Protein AF-A0A7S3L6F1-F1 (afdb_monomer)

Foldseek 3Di:
DDDDDDDDDDDDDDDDDDDDDDDDDDDDDDDDDDDDDDPPDDDDDDDDDDPPPPPPVPPPDPPPPPVPDPPPPPCPPPPPVVNVVVVVVVVVVPDPDDPPCVVVVVVVVVVVVVVVVVVVVVVVVVVVVVVVVVVVVVVVVVVVVVVVVVVVVVVVVVVVVVVVVVVVVVVVVVVVVVVVVVVVVVVVVVVVVVVVVVVVVVVVVVVVVVVVVVVVVVVVVVVVVVVVVVVVVVVVVVVVVVVVVVVCVVDDPQPPPLLSQLVLLVVVCVVVVNAFLVVSLVVQVPDDPVSSHHNVSSVVFCADPVSGGGDVVVSVCVNVVPDD

pLDDT: mean 78.44, std 18.38, range [40.59, 97.62]

Organism: NCBI:txid265554

Structure (mmCIF, N/CA/C/O backbone):
data_AF-A0A7S3L6F1-F1
#
_entry.id   AF-A0A7S3L6F1-F1
#
loop_
_atom_site.group_PDB
_atom_site.id
_atom_site.type_symbol
_atom_site.label_atom_id
_atom_site.label_alt_id
_atom_site.label_comp_id
_atom_site.label_asym_id
_atom_site.label_entity_id
_atom_site.label_seq_id
_atom_site.pdbx_PDB_ins_code
_atom_site.Cartn_x
_atom_site.Cartn_y
_atom_site.Cartn_z
_atom_site.occupancy
_atom_site.B_iso_or_equiv
_atom_site.auth_seq_id
_atom_site.auth_comp_id
_atom_site.auth_asym_id
_atom_site.auth_atom_id
_atom_site.pdbx_PDB_model_num
ATOM 1 N N . SER A 1 1 ? -37.314 -54.891 -8.969 1.00 49.03 1 SER A N 1
ATOM 2 C CA . SER A 1 1 ? -35.932 -54.374 -8.937 1.00 49.03 1 SER A CA 1
ATOM 3 C C . SER A 1 1 ? -35.888 -53.210 -7.956 1.00 49.03 1 SER A C 1
ATOM 5 O O . SER A 1 1 ? -36.548 -52.213 -8.211 1.00 49.03 1 SER A O 1
ATOM 7 N N . LYS A 1 2 ? -35.270 -53.378 -6.779 1.00 41.06 2 LYS A N 1
ATOM 8 C CA . LYS A 1 2 ? -35.206 -52.354 -5.714 1.00 41.06 2 LYS A CA 1
ATOM 9 C C . LYS A 1 2 ? -33.796 -51.743 -5.698 1.00 41.06 2 LYS A C 1
ATOM 11 O O . LYS A 1 2 ? -32.849 -52.531 -5.680 1.00 41.06 2 LYS A O 1
ATOM 16 N N . PRO A 1 3 ? -33.616 -50.411 -5.672 1.00 60.03 3 PRO A N 1
ATOM 17 C CA . PRO A 1 3 ? -32.286 -49.825 -5.559 1.00 60.03 3 PRO A CA 1
ATOM 18 C C . PRO A 1 3 ? -31.790 -49.856 -4.104 1.00 60.03 3 PRO A C 1
ATOM 20 O O . PRO A 1 3 ? -32.521 -49.529 -3.169 1.00 60.03 3 PRO A O 1
ATOM 23 N N . LYS A 1 4 ? -30.537 -50.289 -3.929 1.00 57.84 4 LYS A N 1
ATOM 24 C CA . LYS A 1 4 ? -29.800 -50.301 -2.658 1.00 57.84 4 LYS A CA 1
ATOM 25 C C . LYS A 1 4 ? -29.289 -48.890 -2.351 1.00 57.84 4 LYS A C 1
ATOM 27 O O . LYS A 1 4 ? -28.614 -48.290 -3.181 1.00 57.84 4 LYS A O 1
ATOM 32 N N . ALA A 1 5 ? -29.594 -48.392 -1.156 1.00 53.56 5 ALA A N 1
ATOM 33 C CA . ALA A 1 5 ? -29.026 -47.166 -0.609 1.00 53.56 5 ALA A CA 1
ATOM 34 C C . ALA A 1 5 ? -27.604 -47.436 -0.089 1.00 53.56 5 ALA A C 1
ATOM 36 O O . ALA A 1 5 ? -27.405 -48.334 0.729 1.00 53.56 5 ALA A O 1
ATOM 37 N N . TYR A 1 6 ? -26.626 -46.663 -0.559 1.00 62.19 6 TYR A N 1
ATOM 38 C CA . TYR A 1 6 ? -25.269 -46.652 -0.018 1.00 62.19 6 TYR A CA 1
ATOM 39 C C . TYR A 1 6 ? -25.175 -45.575 1.068 1.00 62.19 6 TYR A C 1
ATOM 41 O O . TYR A 1 6 ? -25.302 -44.385 0.791 1.00 62.19 6 TYR A O 1
ATOM 49 N N . LEU A 1 7 ? -24.970 -46.010 2.312 1.00 55.28 7 LEU A N 1
ATOM 50 C CA . LEU A 1 7 ? -24.583 -45.158 3.433 1.00 55.28 7 LEU A CA 1
ATOM 51 C C . LEU A 1 7 ? -23.080 -44.878 3.330 1.00 55.28 7 LEU A C 1
ATOM 53 O O . LEU A 1 7 ? -22.265 -45.784 3.497 1.00 55.28 7 LEU A O 1
ATOM 57 N N . LEU A 1 8 ? -22.719 -43.627 3.049 1.00 60.66 8 LEU A N 1
ATOM 58 C CA . LEU A 1 8 ? -21.345 -43.141 3.131 1.00 60.66 8 LEU A CA 1
ATOM 59 C C . LEU A 1 8 ? -21.020 -42.809 4.593 1.00 60.66 8 LEU A C 1
ATOM 61 O O . LEU A 1 8 ? -21.572 -41.877 5.174 1.00 60.66 8 LEU A O 1
ATOM 65 N N . PHE A 1 9 ? -20.128 -43.604 5.177 1.00 48.56 9 PHE A N 1
ATOM 66 C CA . PHE A 1 9 ? -19.497 -43.363 6.472 1.00 48.56 9 PHE A CA 1
ATOM 67 C C . PHE A 1 9 ? -18.336 -42.376 6.274 1.00 48.56 9 PHE A C 1
ATOM 69 O O . PHE A 1 9 ? -17.385 -42.677 5.555 1.00 48.56 9 PHE A O 1
ATOM 76 N N . ALA A 1 10 ? -18.405 -41.204 6.904 1.00 56.34 10 ALA A N 1
ATOM 77 C CA . ALA A 1 10 ? -17.293 -40.258 6.983 1.00 56.34 10 ALA A CA 1
ATOM 78 C C . ALA A 1 10 ? -16.514 -40.481 8.296 1.00 56.34 10 ALA A C 1
ATOM 80 O O . ALA A 1 10 ? -17.146 -40.550 9.354 1.00 56.34 10 ALA A O 1
ATOM 81 N N . PRO A 1 11 ? -15.172 -40.580 8.281 1.00 60.31 11 PRO A N 1
ATOM 82 C CA . PRO A 1 11 ? -14.391 -40.642 9.508 1.00 60.31 11 PRO A CA 1
ATOM 83 C C . PRO A 1 11 ? -14.167 -39.238 10.092 1.00 60.31 11 PRO A C 1
ATOM 85 O O . PRO A 1 11 ? -13.682 -38.324 9.425 1.00 60.31 11 PRO A O 1
ATOM 88 N N . LEU A 1 12 ? -14.513 -39.094 11.371 1.00 52.44 12 LEU A N 1
ATOM 89 C CA . LEU A 1 12 ? -14.192 -37.947 12.216 1.00 52.44 12 LEU A CA 1
ATOM 90 C C . LEU A 1 12 ? -12.690 -37.956 12.540 1.00 52.44 12 LEU A C 1
ATOM 92 O O . LEU A 1 12 ? -12.223 -38.810 13.292 1.00 52.44 12 LEU A O 1
ATOM 96 N N . PHE A 1 13 ? -11.939 -36.993 12.008 1.00 52.66 13 PHE A N 1
ATOM 97 C CA . PHE A 1 13 ? -10.587 -36.697 12.482 1.00 52.66 13 PHE A CA 1
ATOM 98 C C . PHE A 1 13 ? -10.665 -35.894 13.788 1.00 52.66 13 PHE A C 1
ATOM 100 O O . PHE A 1 13 ? -11.034 -34.720 13.800 1.00 52.66 13 PHE A O 1
ATOM 107 N N . PHE A 1 14 ? -10.310 -36.543 14.897 1.00 47.03 14 PHE A N 1
ATOM 108 C CA . PHE A 1 14 ? -10.015 -35.901 16.176 1.00 47.03 14 PHE A CA 1
ATOM 109 C C . PHE A 1 14 ? -8.621 -35.257 16.114 1.00 47.03 14 PHE A C 1
ATOM 111 O O . PHE A 1 14 ? -7.613 -35.955 16.189 1.00 47.03 14 PHE A O 1
ATOM 118 N N . ASN A 1 15 ? -8.556 -33.928 16.025 1.00 47.25 15 ASN A N 1
ATOM 119 C CA . ASN A 1 15 ? -7.334 -33.171 16.309 1.00 47.25 15 ASN A CA 1
ATOM 120 C C . ASN A 1 15 ? -7.259 -32.876 17.815 1.00 47.25 15 ASN A C 1
ATOM 122 O O . ASN A 1 15 ? -7.779 -31.869 18.289 1.00 47.25 15 ASN A O 1
ATOM 126 N N . ASN A 1 16 ? -6.598 -33.765 18.560 1.00 46.38 16 ASN A N 1
ATOM 127 C CA . ASN A 1 16 ? -6.123 -33.501 19.918 1.00 46.38 16 ASN A CA 1
ATOM 128 C C . ASN A 1 16 ? -4.691 -32.949 19.842 1.00 46.38 16 ASN A C 1
ATOM 130 O O . ASN A 1 16 ? -3.745 -33.710 19.654 1.00 46.38 16 ASN A O 1
ATOM 134 N N . HIS A 1 17 ? -4.524 -31.638 20.020 1.00 48.75 17 HIS A N 1
ATOM 135 C CA . HIS A 1 17 ? -3.223 -31.051 20.346 1.00 48.75 17 HIS A CA 1
ATOM 136 C C . HIS A 1 17 ? -3.019 -31.064 21.871 1.00 48.75 17 HIS A C 1
ATOM 138 O O . HIS A 1 17 ? -3.853 -30.504 22.587 1.00 48.75 17 HIS A O 1
ATOM 144 N N . PRO A 1 18 ? -1.928 -31.652 22.394 1.00 60.78 18 PRO A N 1
ATOM 145 C CA . PRO A 1 18 ? -1.583 -31.533 23.802 1.00 60.78 18 PRO A CA 1
ATOM 146 C C . PRO A 1 18 ? -0.938 -30.172 24.092 1.00 60.78 18 PRO A C 1
ATOM 148 O O . PRO A 1 18 ? 0.043 -29.762 23.472 1.00 60.78 18 PRO A O 1
ATOM 151 N N . VAL A 1 19 ? -1.519 -29.490 25.076 1.00 47.50 19 VAL A N 1
ATOM 152 C CA . VAL A 1 19 ? -0.997 -28.304 25.754 1.00 47.50 19 VAL A CA 1
ATOM 153 C C . VAL A 1 19 ? 0.256 -28.706 26.538 1.00 47.50 19 VAL A C 1
ATOM 155 O O . VAL A 1 19 ? 0.160 -29.411 27.539 1.00 47.50 19 VAL A O 1
ATOM 158 N N . MET A 1 20 ? 1.430 -28.256 26.097 1.00 51.69 20 MET A N 1
ATOM 159 C CA . MET A 1 20 ? 2.663 -28.319 26.888 1.00 51.69 20 MET A CA 1
ATOM 160 C C . MET A 1 20 ? 2.745 -27.070 27.769 1.00 51.69 20 MET A C 1
ATOM 162 O O . MET A 1 20 ? 3.093 -25.981 27.319 1.00 51.69 20 MET A O 1
ATOM 166 N N . LEU A 1 21 ? 2.380 -27.256 29.036 1.00 46.81 21 LEU A N 1
ATOM 167 C CA . LEU A 1 21 ? 2.722 -26.381 30.151 1.00 46.81 21 LEU A CA 1
ATOM 168 C C . LEU A 1 21 ? 4.207 -26.575 30.482 1.00 46.81 21 LEU A C 1
ATOM 170 O O . LEU A 1 21 ? 4.605 -27.667 30.877 1.00 46.81 21 LEU A O 1
ATOM 174 N N . ALA A 1 22 ? 5.007 -25.516 30.381 1.00 47.22 22 ALA A N 1
ATOM 175 C CA . ALA A 1 22 ? 6.316 -25.444 31.021 1.00 47.22 22 ALA A CA 1
ATOM 176 C C . ALA A 1 22 ? 6.319 -24.239 31.965 1.00 47.22 22 ALA A C 1
ATOM 178 O O . ALA A 1 22 ? 6.286 -23.085 31.539 1.00 47.22 22 ALA A O 1
ATOM 179 N N . ALA A 1 23 ? 6.287 -24.542 33.259 1.00 43.75 23 ALA A N 1
ATOM 180 C CA . ALA A 1 23 ? 6.433 -23.593 34.345 1.00 43.75 23 ALA A CA 1
ATOM 181 C C . ALA A 1 23 ? 7.905 -23.505 34.782 1.00 43.75 23 ALA A C 1
ATOM 183 O O . ALA A 1 23 ? 8.594 -24.517 34.842 1.00 43.75 23 ALA A O 1
ATOM 184 N N . SER A 1 24 ? 8.306 -22.278 35.134 1.00 43.09 24 SER A N 1
ATOM 185 C CA . SER A 1 24 ? 9.262 -21.888 36.187 1.00 43.09 24 SER A CA 1
A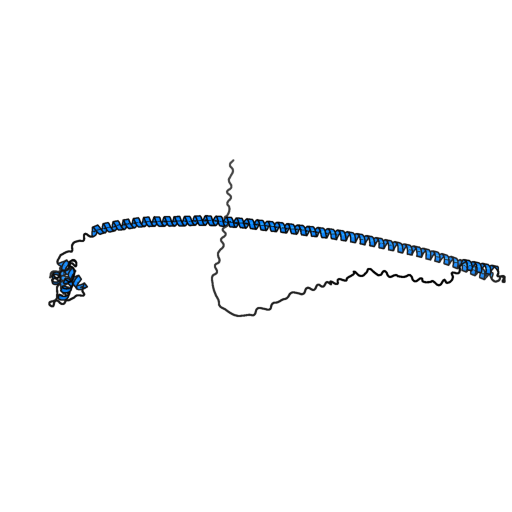TOM 186 C C . SER A 1 24 ? 10.663 -22.521 36.232 1.00 43.09 24 SER A C 1
ATOM 188 O O . SER A 1 24 ? 10.812 -23.682 36.594 1.00 43.09 24 SER A O 1
ATOM 190 N N . SER A 1 25 ? 11.703 -21.686 36.127 1.00 42.25 25 SER A N 1
ATOM 191 C CA . SER A 1 25 ? 12.365 -21.164 37.339 1.00 42.25 25 SER A CA 1
ATOM 192 C C . SER A 1 25 ? 13.367 -20.031 37.042 1.00 42.25 25 SER A C 1
ATOM 194 O O . SER A 1 25 ? 13.814 -19.908 35.902 1.00 42.25 25 SER A O 1
ATOM 196 N N . PRO A 1 26 ? 13.687 -19.182 38.042 1.00 64.12 26 PRO A N 1
ATOM 197 C CA . PRO A 1 26 ? 14.511 -17.986 37.900 1.00 64.12 26 PRO A CA 1
ATOM 198 C C . PRO A 1 26 ? 15.955 -18.227 38.361 1.00 64.12 26 PRO A C 1
ATOM 200 O O . PRO A 1 26 ? 16.166 -18.827 39.410 1.00 64.12 26 PRO A O 1
ATOM 203 N N . GLU A 1 27 ? 16.939 -17.662 37.659 1.00 48.44 27 GLU A N 1
ATOM 204 C CA . GLU A 1 27 ? 18.269 -17.442 38.231 1.00 48.44 27 GLU A CA 1
ATOM 205 C C . GLU A 1 27 ? 18.822 -16.056 37.885 1.00 48.44 27 GLU A C 1
ATOM 207 O O . GLU A 1 27 ? 18.664 -15.499 36.799 1.00 48.44 27 GLU A O 1
ATOM 212 N N . THR A 1 28 ? 19.426 -15.512 38.927 1.00 45.00 28 THR A N 1
ATOM 213 C CA . THR A 1 28 ? 20.135 -14.258 39.129 1.00 45.00 28 THR A CA 1
ATOM 214 C C . THR A 1 28 ? 21.338 -14.045 38.199 1.00 45.00 28 THR A C 1
ATOM 216 O O . THR A 1 28 ? 22.153 -14.945 38.061 1.00 45.00 28 THR A O 1
ATOM 219 N N . SER A 1 29 ? 21.434 -12.826 37.640 1.00 46.56 29 SER A N 1
ATOM 220 C CA . SER A 1 29 ? 22.567 -11.863 37.555 1.00 46.56 29 SER A CA 1
ATOM 221 C C . SER A 1 29 ? 24.046 -12.339 37.566 1.00 46.56 29 SER A C 1
ATOM 223 O O . SER A 1 29 ? 24.374 -13.390 38.091 1.00 46.56 29 SER A O 1
ATOM 225 N N . PRO A 1 30 ? 25.025 -11.440 37.327 1.00 65.56 30 PRO A N 1
ATOM 226 C CA . PRO A 1 30 ? 25.260 -10.531 36.199 1.00 65.56 30 PRO A CA 1
ATOM 227 C C . PRO A 1 30 ? 26.725 -10.665 35.700 1.00 65.56 30 PRO A C 1
ATOM 229 O O . PRO A 1 30 ? 27.631 -10.907 36.489 1.00 65.56 30 PRO A O 1
ATOM 232 N N . SER A 1 31 ? 27.033 -10.443 34.420 1.00 40.59 31 SER A N 1
ATOM 233 C CA . SER A 1 31 ? 28.439 -10.249 34.011 1.00 40.59 31 SER A CA 1
ATOM 234 C C . SER A 1 31 ? 28.537 -9.700 32.600 1.00 40.59 31 SER A C 1
ATOM 236 O O . SER A 1 31 ? 27.920 -10.213 31.668 1.00 40.59 31 SER A O 1
ATOM 238 N N . GLY A 1 32 ? 29.283 -8.611 32.459 1.00 44.88 32 GLY A N 1
ATOM 239 C CA . GLY A 1 32 ? 29.376 -7.855 31.228 1.00 44.88 32 GLY A CA 1
ATOM 240 C C . GLY A 1 32 ? 30.137 -8.566 30.117 1.00 44.88 32 GLY A C 1
ATOM 241 O O . GLY A 1 32 ? 30.955 -9.450 30.345 1.00 44.88 32 GLY A O 1
ATOM 242 N N . ARG A 1 33 ? 29.929 -8.070 28.899 1.00 44.22 33 ARG A N 1
ATOM 243 C CA . ARG A 1 33 ? 30.955 -7.990 27.856 1.00 44.22 33 ARG A CA 1
ATOM 244 C C . ARG A 1 33 ? 30.449 -7.103 26.723 1.00 44.22 33 ARG A C 1
ATOM 246 O O . ARG A 1 33 ? 29.462 -7.393 26.063 1.00 44.22 33 ARG A O 1
ATOM 253 N N . LYS A 1 34 ? 31.171 -5.995 26.565 1.00 55.00 34 LYS A N 1
ATOM 254 C CA . LYS A 1 34 ? 31.358 -5.150 25.381 1.00 55.00 34 LYS A CA 1
ATOM 255 C C . LYS A 1 34 ? 30.750 -5.730 24.087 1.00 55.00 34 LYS A C 1
ATOM 257 O O . LYS A 1 34 ? 31.327 -6.640 23.498 1.00 55.00 34 LYS A O 1
ATOM 262 N N . ALA A 1 35 ? 29.664 -5.126 23.605 1.00 46.81 35 ALA A N 1
ATOM 263 C CA . ALA A 1 35 ? 29.262 -5.183 22.200 1.00 46.81 35 ALA A CA 1
ATOM 264 C C . ALA A 1 35 ? 29.728 -3.864 21.554 1.00 46.81 35 ALA A C 1
ATOM 266 O O . ALA A 1 35 ? 29.340 -2.790 21.992 1.00 46.81 35 ALA A O 1
ATOM 267 N N . ARG A 1 36 ? 30.809 -3.868 20.772 1.00 47.62 36 ARG A N 1
ATOM 268 C CA . ARG A 1 36 ? 30.949 -4.362 19.390 1.00 47.62 36 ARG A CA 1
ATOM 269 C C . ARG A 1 36 ? 30.650 -3.220 18.416 1.00 47.62 36 ARG A C 1
ATOM 271 O O . ARG A 1 36 ? 29.509 -2.891 18.133 1.00 47.62 36 ARG A O 1
ATOM 278 N N . ARG A 1 37 ? 31.766 -2.627 17.977 1.00 45.78 37 ARG A N 1
ATOM 279 C CA . ARG A 1 37 ? 31.966 -1.743 16.825 1.00 45.78 37 ARG A CA 1
ATOM 280 C C . ARG A 1 37 ? 30.892 -1.913 15.749 1.00 45.78 37 ARG A C 1
ATOM 282 O O . ARG A 1 37 ? 30.707 -3.016 15.237 1.00 45.78 37 ARG A O 1
ATOM 289 N N . ASN A 1 38 ? 30.299 -0.791 15.352 1.00 44.47 38 ASN A N 1
ATOM 290 C CA . ASN A 1 38 ? 29.592 -0.657 14.087 1.00 44.47 38 ASN A CA 1
ATOM 291 C C . ASN A 1 38 ? 30.579 -0.930 12.946 1.00 44.47 38 ASN A C 1
ATOM 293 O O . ASN A 1 38 ? 31.471 -0.131 12.667 1.00 44.47 38 ASN A O 1
ATOM 297 N N . ASN A 1 39 ? 30.431 -2.102 12.333 1.00 44.00 39 ASN A N 1
ATOM 298 C CA . ASN A 1 39 ? 31.121 -2.504 11.120 1.00 44.00 39 ASN A CA 1
ATOM 299 C C . ASN A 1 39 ? 30.365 -1.890 9.934 1.00 44.00 39 ASN A C 1
ATOM 301 O O . ASN A 1 39 ? 29.459 -2.510 9.384 1.00 44.00 39 ASN A O 1
ATOM 305 N N . SER A 1 40 ? 30.699 -0.646 9.587 1.00 45.84 40 SER A N 1
ATOM 306 C CA . SER A 1 40 ? 30.302 -0.046 8.313 1.00 45.84 40 SER A CA 1
ATOM 307 C C . SER A 1 40 ? 31.281 -0.529 7.246 1.00 45.84 40 SER A C 1
ATOM 309 O O . SER A 1 40 ? 32.251 0.143 6.914 1.00 45.84 40 SER A O 1
ATOM 311 N N . GLN A 1 41 ? 31.061 -1.750 6.766 1.00 46.00 41 GLN A N 1
ATOM 312 C CA . GLN A 1 41 ? 31.569 -2.181 5.473 1.00 46.00 41 GLN A CA 1
ATOM 313 C C . GLN A 1 41 ? 30.414 -2.052 4.488 1.00 46.00 41 GLN A C 1
ATOM 315 O O . GLN A 1 41 ? 29.554 -2.926 4.401 1.00 46.00 41 GLN A O 1
ATOM 320 N N . ARG A 1 42 ? 30.394 -0.942 3.751 1.00 44.97 42 ARG A N 1
ATOM 321 C CA . ARG A 1 42 ? 29.861 -0.961 2.396 1.00 44.97 42 ARG A CA 1
ATOM 322 C C . ARG A 1 42 ? 31.032 -0.792 1.449 1.00 44.97 42 ARG A C 1
ATOM 324 O O . ARG A 1 42 ? 31.756 0.195 1.471 1.00 44.97 42 ARG A O 1
ATOM 331 N N . THR A 1 43 ? 31.221 -1.884 0.736 1.00 49.75 43 THR A N 1
ATOM 332 C CA . THR A 1 43 ? 32.095 -2.128 -0.390 1.00 49.75 43 THR A CA 1
ATOM 333 C C . THR A 1 43 ? 32.056 -0.991 -1.395 1.00 49.75 43 THR A C 1
ATOM 335 O O . THR A 1 43 ? 30.986 -0.515 -1.770 1.00 49.75 43 THR A O 1
ATOM 338 N N . ALA A 1 44 ? 33.253 -0.622 -1.833 1.00 47.19 44 ALA A N 1
ATOM 339 C CA . ALA A 1 44 ? 33.498 0.062 -3.081 1.00 47.19 44 ALA A CA 1
ATOM 340 C C . ALA A 1 44 ? 32.773 -0.651 -4.232 1.00 47.19 44 ALA A C 1
ATOM 342 O O . ALA A 1 44 ? 32.914 -1.862 -4.404 1.00 47.19 44 ALA A O 1
ATOM 343 N N . THR A 1 45 ? 32.032 0.119 -5.017 1.00 44.94 45 THR A N 1
ATOM 344 C CA . THR A 1 45 ? 31.776 -0.174 -6.424 1.00 44.94 45 THR A CA 1
ATOM 345 C C . THR A 1 45 ? 32.446 0.934 -7.214 1.00 44.94 45 THR A C 1
ATOM 347 O O . THR A 1 45 ? 31.989 2.074 -7.240 1.00 44.94 45 THR A O 1
ATOM 350 N N . THR A 1 46 ? 33.603 0.577 -7.751 1.00 50.75 46 THR A N 1
ATOM 351 C CA . THR A 1 46 ? 34.240 1.165 -8.922 1.00 50.75 46 THR A CA 1
ATOM 352 C C . THR A 1 46 ? 33.363 0.916 -10.145 1.00 50.75 46 THR A C 1
ATOM 354 O O . THR A 1 46 ? 33.210 -0.233 -10.541 1.00 50.75 46 THR A O 1
ATOM 357 N N . GLU A 1 47 ? 32.809 1.991 -10.686 1.00 44.84 47 GLU A N 1
ATOM 358 C CA . GLU A 1 47 ? 32.443 2.243 -12.089 1.00 44.84 47 GLU A CA 1
ATOM 359 C C . GLU A 1 47 ? 32.416 3.783 -12.122 1.00 44.84 47 GLU A C 1
ATOM 361 O O . GLU A 1 47 ? 31.549 4.410 -11.522 1.00 44.84 47 GLU A O 1
ATOM 366 N N . GLU A 1 48 ? 33.495 4.481 -12.483 1.00 49.94 48 GLU A N 1
ATOM 367 C CA . GLU A 1 48 ? 33.993 4.592 -13.858 1.00 49.94 48 GLU A CA 1
ATOM 368 C C . GLU A 1 48 ? 32.852 4.487 -14.866 1.00 49.94 48 GLU A C 1
ATOM 370 O O . GLU A 1 48 ? 32.462 3.399 -15.265 1.00 49.94 48 GLU A O 1
ATOM 375 N N . MET A 1 49 ? 32.316 5.637 -15.262 1.00 45.12 49 MET A N 1
ATOM 376 C CA . MET A 1 49 ? 32.341 6.023 -16.668 1.00 45.12 49 MET A CA 1
ATOM 377 C C . MET A 1 49 ? 32.106 7.533 -16.775 1.00 45.12 49 MET A C 1
ATOM 379 O O . MET A 1 49 ? 31.045 8.055 -16.445 1.00 45.12 49 MET A O 1
ATOM 383 N N . PHE A 1 50 ? 33.196 8.204 -17.148 1.00 45.41 50 PHE A N 1
ATOM 384 C CA . PHE A 1 50 ? 33.292 9.464 -17.875 1.00 45.41 50 PHE A CA 1
ATOM 385 C C . PHE A 1 50 ? 31.955 10.104 -18.273 1.00 45.41 50 PHE A C 1
ATOM 387 O O . PHE A 1 50 ? 31.224 9.595 -19.118 1.00 45.41 50 PHE A O 1
ATOM 394 N N . SER A 1 51 ? 31.689 11.281 -17.716 1.00 46.44 51 SER A N 1
ATOM 395 C CA . SER A 1 51 ? 30.827 12.285 -18.338 1.00 46.44 51 SER A CA 1
ATOM 396 C C . SER A 1 51 ? 31.712 13.476 -18.690 1.00 46.44 51 SER A C 1
ATOM 398 O O . SER A 1 51 ? 31.658 14.521 -18.050 1.00 46.44 51 SER A O 1
ATOM 400 N N . GLU A 1 52 ? 32.604 13.269 -19.659 1.00 48.19 52 GLU A N 1
ATOM 401 C CA . GLU A 1 52 ? 33.095 14.370 -20.482 1.00 48.19 52 GLU A CA 1
ATOM 402 C C . GLU A 1 52 ? 31.984 14.660 -21.490 1.00 48.19 52 GLU A C 1
ATOM 404 O O . GLU A 1 52 ? 31.847 14.000 -22.518 1.00 48.19 52 GLU A O 1
ATOM 409 N N . GLU A 1 53 ? 31.121 15.610 -21.137 1.00 50.62 53 GLU A N 1
ATOM 410 C CA . GLU A 1 53 ? 30.361 16.357 -22.130 1.00 50.62 53 GLU A CA 1
ATOM 411 C C . GLU A 1 53 ? 31.376 17.207 -22.905 1.00 50.62 53 GLU A C 1
ATOM 413 O O . GLU A 1 53 ? 31.651 18.356 -22.566 1.00 50.62 53 GLU A O 1
ATOM 418 N N . GLU A 1 54 ? 32.007 16.602 -23.913 1.00 48.78 54 GLU A N 1
ATOM 419 C CA . GLU A 1 54 ? 32.660 17.365 -24.967 1.00 48.78 54 GLU A CA 1
ATOM 420 C C . GLU A 1 54 ? 31.565 18.065 -25.776 1.00 48.78 54 GLU A C 1
ATOM 422 O O . GLU A 1 54 ? 30.843 17.463 -26.575 1.00 48.78 54 GLU A O 1
ATOM 427 N N . ASP A 1 55 ? 31.440 19.365 -25.525 1.00 48.41 55 ASP A N 1
ATOM 428 C CA . ASP A 1 55 ? 30.762 20.344 -26.365 1.00 48.41 55 ASP A CA 1
ATOM 429 C C . ASP A 1 55 ? 31.347 20.301 -27.794 1.00 48.41 55 ASP A C 1
ATOM 431 O O . ASP A 1 55 ? 32.216 21.082 -28.178 1.00 48.41 55 ASP A O 1
ATOM 435 N N . LEU A 1 56 ? 30.846 19.391 -28.631 1.00 49.41 56 LEU A N 1
ATOM 436 C CA . LEU A 1 56 ? 31.130 19.350 -30.072 1.00 49.41 56 LEU A CA 1
ATOM 437 C C . LEU A 1 56 ? 30.235 20.319 -30.871 1.00 49.41 56 LEU A C 1
ATOM 439 O O . LEU A 1 56 ? 29.959 20.097 -32.049 1.00 49.41 56 LEU A O 1
ATOM 443 N N . SER A 1 57 ? 29.790 21.425 -30.264 1.00 47.53 57 SER A N 1
ATOM 444 C CA . SER A 1 57 ? 29.009 22.467 -30.954 1.00 47.53 57 SER A CA 1
ATOM 445 C C . SER A 1 57 ? 29.862 23.468 -31.750 1.00 47.53 57 SER A C 1
ATOM 447 O O . SER A 1 57 ? 29.339 24.454 -32.256 1.00 47.53 57 SER A O 1
ATOM 449 N N . SER A 1 58 ? 31.168 23.223 -31.906 1.00 49.84 58 SER A N 1
ATOM 450 C CA . SER A 1 58 ? 32.106 24.185 -32.512 1.00 49.84 58 SER A CA 1
ATOM 451 C C . SER A 1 58 ? 32.930 23.606 -33.671 1.00 49.84 58 SER A C 1
ATOM 453 O O . SER A 1 58 ? 34.120 23.877 -33.784 1.00 49.84 58 SER A O 1
ATOM 455 N N . VAL A 1 59 ? 32.318 22.810 -34.555 1.00 47.84 59 VAL A N 1
ATOM 456 C CA . VAL A 1 59 ? 32.922 22.413 -35.849 1.00 47.84 59 VAL A CA 1
ATOM 457 C C . VAL A 1 59 ? 31.999 22.831 -36.995 1.00 47.84 59 VAL A C 1
ATOM 459 O O . VAL A 1 59 ? 31.564 22.040 -37.824 1.00 47.84 59 VAL A O 1
ATOM 462 N N . SER A 1 60 ? 31.657 24.114 -37.023 1.00 50.34 60 SER A N 1
ATOM 463 C CA . SER A 1 60 ? 30.951 24.743 -38.138 1.00 50.34 60 SER A CA 1
ATOM 464 C C . SER A 1 60 ? 31.560 26.111 -38.416 1.00 50.34 60 SER A C 1
ATOM 466 O O . SER A 1 60 ? 30.908 27.119 -38.186 1.00 50.34 60 SER A O 1
ATOM 468 N N . GLN A 1 61 ? 32.835 26.139 -38.816 1.00 51.34 61 GLN A N 1
ATOM 469 C CA . GLN A 1 61 ? 33.471 27.240 -39.560 1.00 51.34 61 GLN A CA 1
ATOM 470 C C . GLN A 1 61 ? 34.963 26.940 -39.752 1.00 51.34 61 GLN A C 1
ATOM 472 O O . GLN A 1 61 ? 35.840 27.535 -39.138 1.00 51.34 61 GLN A O 1
ATOM 477 N N . ILE A 1 62 ? 35.258 25.983 -40.627 1.00 48.25 62 ILE A N 1
ATOM 478 C CA . ILE A 1 62 ? 36.491 26.034 -41.418 1.00 48.25 62 ILE A CA 1
ATOM 479 C C . ILE A 1 62 ? 36.025 26.071 -42.874 1.00 48.25 62 ILE A C 1
ATOM 481 O O . ILE A 1 62 ? 36.285 25.183 -43.675 1.00 48.25 62 ILE A O 1
ATOM 485 N N . GLU A 1 63 ? 35.266 27.118 -43.203 1.00 49.91 63 GLU A N 1
ATOM 486 C CA . GLU A 1 63 ? 35.356 27.730 -44.526 1.00 49.91 63 GLU A CA 1
ATOM 487 C C . GLU A 1 63 ? 36.700 28.459 -44.525 1.00 49.91 63 GLU A C 1
ATOM 489 O O . GLU A 1 63 ? 36.807 29.652 -44.263 1.00 49.91 63 GLU A O 1
ATOM 494 N N . GLY A 1 64 ? 37.770 27.676 -44.664 1.00 45.03 64 GLY A N 1
ATOM 495 C CA . GLY A 1 64 ? 39.047 28.222 -45.058 1.00 45.03 64 GLY A CA 1
ATOM 496 C C . GLY A 1 64 ? 38.860 28.688 -46.486 1.00 45.03 64 GLY A C 1
ATOM 497 O O . GLY A 1 64 ? 38.805 27.858 -47.392 1.00 45.03 64 GLY A O 1
ATOM 498 N N . ASP A 1 65 ? 38.734 30.001 -46.652 1.00 48.69 65 ASP A N 1
ATOM 499 C CA . ASP A 1 65 ? 39.047 30.712 -47.881 1.00 48.69 65 ASP A CA 1
ATOM 500 C C . ASP A 1 65 ? 40.456 30.289 -48.318 1.00 48.69 65 ASP A C 1
ATOM 502 O O . ASP A 1 65 ? 41.460 30.944 -48.031 1.00 48.69 65 ASP A O 1
ATOM 506 N N . PHE A 1 66 ? 40.554 29.150 -49.002 1.00 45.69 66 PHE A N 1
ATOM 507 C CA . PHE A 1 66 ? 41.700 28.818 -49.825 1.00 45.69 66 PHE A CA 1
ATOM 508 C C . PHE A 1 66 ? 41.562 29.704 -51.056 1.00 45.69 66 PHE A C 1
ATOM 510 O O . PHE A 1 66 ? 41.114 29.280 -52.121 1.00 45.69 66 PHE A O 1
ATOM 517 N N . ALA A 1 67 ? 41.856 30.990 -50.851 1.00 49.88 67 ALA A N 1
ATOM 518 C CA . ALA A 1 67 ? 42.152 31.918 -51.912 1.00 49.88 67 ALA A CA 1
ATOM 519 C C . ALA A 1 67 ? 43.215 31.230 -52.761 1.00 49.88 67 ALA A C 1
ATOM 521 O O . ALA A 1 67 ? 44.353 31.053 -52.321 1.00 49.88 67 ALA A O 1
ATOM 522 N N . GLY A 1 68 ? 42.792 30.750 -53.931 1.00 49.00 68 GLY A N 1
ATOM 523 C CA . GLY A 1 68 ? 43.684 30.256 -54.955 1.00 49.00 68 GLY A CA 1
ATOM 524 C C . GLY A 1 68 ? 44.688 31.358 -55.223 1.00 49.00 68 GLY A C 1
ATOM 525 O O . GLY A 1 68 ? 44.364 32.351 -55.870 1.00 49.00 68 GLY A O 1
ATOM 526 N N . GLY A 1 69 ? 45.887 31.204 -54.665 1.00 45.28 69 GLY A N 1
ATOM 527 C CA . GLY A 1 69 ? 47.041 31.912 -55.170 1.00 45.28 69 GLY A CA 1
ATOM 528 C C . GLY A 1 69 ? 47.134 31.518 -56.630 1.00 45.28 69 GLY A C 1
ATOM 529 O O . GLY A 1 69 ? 47.286 30.332 -56.928 1.00 45.28 69 GLY A O 1
ATOM 530 N N . SER A 1 70 ? 46.947 32.493 -57.519 1.00 51.06 70 SER A N 1
ATOM 531 C CA . SER A 1 70 ? 47.384 32.376 -58.897 1.00 51.06 70 SER A CA 1
ATOM 532 C C . SER A 1 70 ? 48.862 32.034 -58.815 1.00 51.06 70 SER A C 1
ATOM 534 O O . SER A 1 70 ? 49.699 32.858 -58.453 1.00 51.06 70 SER A O 1
ATOM 536 N N . PHE A 1 71 ? 49.166 30.758 -59.015 1.00 49.94 71 PHE A N 1
ATOM 537 C CA . PHE A 1 71 ? 50.494 30.356 -59.407 1.00 49.94 71 PHE A CA 1
ATOM 538 C C . PHE A 1 71 ? 50.618 30.931 -60.812 1.00 49.94 71 PHE A C 1
ATOM 540 O O . PHE A 1 71 ? 50.103 30.361 -61.771 1.00 49.94 71 PHE A O 1
ATOM 547 N N . ASP A 1 72 ? 51.107 32.169 -60.879 1.00 50.97 72 ASP A N 1
ATOM 548 C CA . ASP A 1 72 ? 51.579 32.785 -62.104 1.00 50.97 72 ASP A CA 1
ATOM 549 C C . ASP A 1 72 ? 52.757 31.913 -62.547 1.00 50.97 72 ASP A C 1
ATOM 551 O O . ASP A 1 72 ? 53.901 32.132 -62.152 1.00 50.97 72 ASP A O 1
ATOM 555 N N . ASP A 1 73 ? 52.428 30.828 -63.254 1.00 56.62 73 ASP A N 1
ATOM 556 C CA . ASP A 1 73 ? 53.358 30.086 -64.085 1.00 56.62 73 ASP A CA 1
ATOM 557 C C . ASP A 1 73 ? 53.941 31.123 -65.039 1.00 56.62 73 ASP A C 1
ATOM 559 O O . ASP A 1 73 ? 53.280 31.571 -65.980 1.00 56.62 73 ASP A O 1
ATOM 563 N N . ASP A 1 74 ? 55.154 31.571 -64.719 1.00 54.34 74 ASP A N 1
ATOM 564 C CA . ASP A 1 74 ? 55.999 32.304 -65.638 1.00 54.34 74 ASP A CA 1
ATOM 565 C C . ASP A 1 74 ? 56.017 31.500 -66.940 1.00 54.34 74 ASP A C 1
ATOM 567 O O . ASP A 1 74 ? 56.545 30.390 -67.002 1.00 54.34 74 ASP A O 1
ATOM 571 N N . ASP A 1 75 ? 55.339 32.059 -67.941 1.00 52.84 75 ASP A N 1
ATOM 572 C CA . ASP A 1 75 ? 55.175 31.552 -69.294 1.00 52.84 75 ASP A CA 1
ATOM 573 C C . ASP A 1 75 ? 56.573 31.381 -69.906 1.00 52.84 75 ASP A C 1
ATOM 575 O O . ASP A 1 75 ? 57.127 32.285 -70.541 1.00 52.84 75 ASP A O 1
ATOM 579 N N . GLU A 1 76 ? 57.200 30.230 -69.638 1.00 58.22 76 GLU A N 1
ATOM 580 C CA . GLU A 1 76 ? 58.348 29.742 -70.387 1.00 58.22 76 GLU A CA 1
ATOM 581 C C . GLU A 1 76 ? 57.845 29.511 -71.807 1.00 58.22 76 GLU A C 1
ATOM 583 O O . GLU A 1 76 ? 57.348 28.435 -72.138 1.00 58.22 76 GLU A O 1
ATOM 588 N N . GLY A 1 77 ? 57.901 30.594 -72.592 1.00 60.50 77 GLY A N 1
ATOM 589 C CA . GLY A 1 77 ? 57.195 30.764 -73.851 1.00 60.50 77 GLY A CA 1
ATOM 590 C C . GLY A 1 77 ? 57.139 29.472 -74.638 1.00 60.50 77 GLY A C 1
ATOM 591 O O . GLY A 1 77 ? 58.167 29.001 -75.133 1.00 60.50 77 GLY A O 1
ATOM 592 N N . SER A 1 78 ? 55.933 28.905 -74.718 1.00 64.69 78 SER A N 1
ATOM 593 C CA . SER A 1 78 ? 55.678 27.659 -75.421 1.00 64.69 78 SER A CA 1
ATOM 594 C C . SER A 1 78 ? 56.167 27.816 -76.858 1.00 64.69 78 SER A C 1
ATOM 596 O O . SER A 1 78 ? 55.529 28.476 -77.683 1.00 64.69 78 SER A O 1
ATOM 598 N N . VAL A 1 79 ? 57.345 27.275 -77.155 1.00 71.38 79 VAL A N 1
ATOM 599 C CA . VAL A 1 79 ? 57.854 27.260 -78.519 1.00 71.38 79 VAL A CA 1
ATOM 600 C C . VAL A 1 79 ? 56.996 26.251 -79.255 1.00 71.38 79 VAL A C 1
ATOM 602 O O . VAL A 1 79 ? 57.062 25.057 -78.966 1.00 71.38 79 VAL A O 1
ATOM 605 N N . ASP A 1 80 ? 56.160 26.750 -80.161 1.00 75.44 80 ASP A N 1
ATOM 606 C CA . ASP A 1 80 ? 55.280 25.916 -80.962 1.00 75.44 80 ASP A CA 1
ATOM 607 C C . ASP A 1 80 ? 56.143 24.883 -81.719 1.00 75.44 80 ASP A C 1
ATOM 609 O O . ASP A 1 80 ? 57.049 25.275 -82.472 1.00 75.44 80 ASP A O 1
ATOM 613 N N . PRO A 1 81 ? 55.951 23.572 -81.479 1.00 73.00 81 PRO A N 1
ATOM 614 C CA . PRO A 1 81 ? 56.753 22.532 -82.115 1.00 73.00 81 PRO A CA 1
ATOM 615 C C . PRO A 1 81 ? 56.697 22.603 -83.648 1.00 73.00 81 PRO A C 1
ATOM 617 O O . PRO A 1 81 ? 57.690 22.265 -84.303 1.00 73.00 81 PRO A O 1
ATOM 620 N N . ASP A 1 82 ? 55.606 23.121 -84.219 1.00 75.06 82 ASP A N 1
ATOM 621 C CA . ASP A 1 82 ? 55.479 23.330 -85.663 1.00 75.06 82 ASP A CA 1
ATOM 622 C C . ASP A 1 82 ? 56.427 24.435 -86.167 1.00 75.06 82 ASP A C 1
ATOM 624 O O . ASP A 1 82 ? 56.997 24.333 -87.257 1.00 75.06 82 ASP A O 1
ATOM 628 N N . ASP A 1 83 ? 56.692 25.457 -85.351 1.00 78.50 83 ASP A N 1
ATOM 629 C CA . ASP A 1 83 ? 57.582 26.575 -85.687 1.00 78.50 83 ASP A CA 1
ATOM 630 C C . ASP A 1 83 ? 59.066 26.152 -85.662 1.00 78.50 83 ASP A C 1
ATOM 632 O O . ASP A 1 83 ? 59.887 26.614 -86.467 1.00 78.50 83 ASP A O 1
ATOM 636 N N . VAL A 1 84 ? 59.416 25.200 -84.787 1.00 77.44 84 VAL A N 1
ATOM 637 C CA . VAL A 1 84 ? 60.736 24.545 -84.776 1.00 77.44 84 VAL A CA 1
ATOM 638 C C . VAL A 1 84 ? 60.910 23.668 -86.013 1.00 77.44 84 VAL A C 1
ATOM 640 O O . VAL A 1 84 ? 61.942 23.768 -86.682 1.00 77.44 84 VAL A O 1
ATOM 643 N N . LEU A 1 85 ? 59.902 22.858 -86.358 1.00 73.94 85 LEU A N 1
ATOM 644 C CA . LEU A 1 85 ? 59.915 22.019 -87.560 1.00 73.94 85 LEU A CA 1
ATOM 645 C C . LEU A 1 85 ? 60.088 22.864 -88.826 1.00 73.94 85 LEU A C 1
ATOM 647 O O . LEU A 1 85 ? 60.934 22.545 -89.661 1.00 73.94 85 LEU A O 1
ATOM 651 N N . MET A 1 86 ? 59.378 23.991 -88.933 1.00 80.19 86 MET A N 1
ATOM 652 C CA . MET A 1 86 ? 59.528 24.908 -90.066 1.00 80.19 86 MET A CA 1
ATOM 653 C C . MET A 1 86 ? 60.919 25.553 -90.147 1.00 80.19 86 MET A C 1
ATOM 655 O O . MET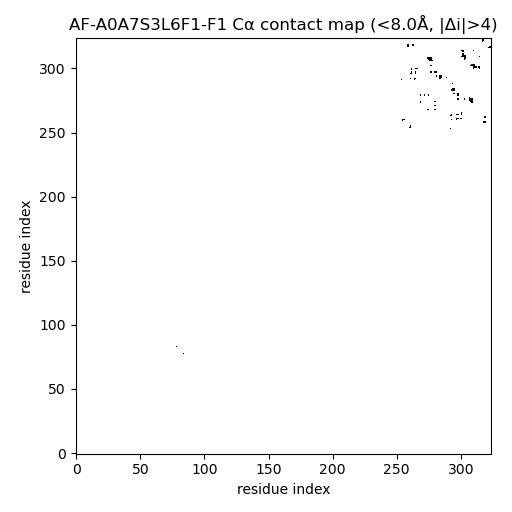 A 1 86 ? 61.451 25.719 -91.248 1.00 80.19 86 MET A O 1
ATOM 659 N N . ARG A 1 87 ? 61.552 25.903 -89.015 1.00 78.88 87 ARG A N 1
ATOM 660 C CA . ARG A 1 87 ? 62.936 26.422 -89.025 1.00 78.88 87 ARG A CA 1
ATOM 661 C C . ARG A 1 87 ? 63.949 25.372 -89.447 1.00 78.88 87 ARG A C 1
ATOM 663 O O . ARG A 1 87 ? 64.869 25.714 -90.187 1.00 78.88 87 ARG A O 1
ATOM 670 N N . VAL A 1 88 ? 63.789 24.130 -88.998 1.00 74.81 88 VAL A N 1
ATOM 671 C CA . VAL A 1 88 ? 64.656 23.016 -89.403 1.00 74.81 88 VAL A CA 1
ATOM 672 C C . VAL A 1 88 ? 64.502 22.746 -90.900 1.00 74.81 88 VAL A C 1
ATOM 674 O O . VAL A 1 88 ? 65.504 22.657 -91.602 1.00 74.81 88 VAL A O 1
ATOM 677 N N . ASP A 1 89 ? 63.270 22.723 -91.412 1.00 75.56 89 ASP A N 1
ATOM 678 C CA . AS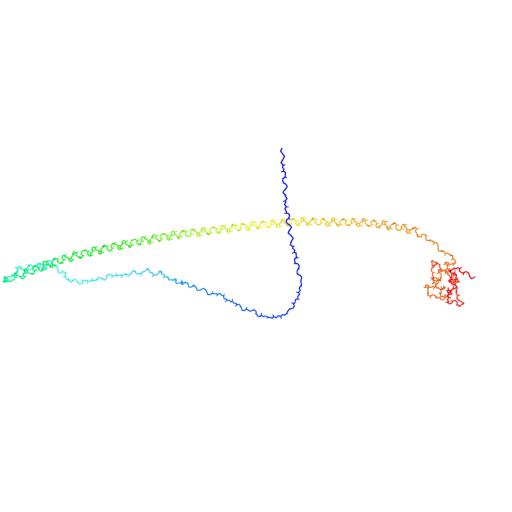P A 1 89 ? 62.986 22.482 -92.831 1.00 75.56 89 ASP A CA 1
ATOM 679 C C . ASP A 1 89 ? 63.536 23.600 -93.737 1.00 75.56 89 ASP A C 1
ATOM 681 O O . ASP A 1 89 ? 64.045 23.350 -94.832 1.00 75.56 89 ASP A O 1
ATOM 685 N N . LYS A 1 90 ? 63.521 24.848 -93.252 1.00 81.44 90 LYS A N 1
ATOM 686 C CA . LYS A 1 90 ? 64.190 25.977 -93.912 1.00 81.44 90 LYS A CA 1
ATOM 687 C C . LYS A 1 90 ? 65.715 25.828 -93.904 1.00 81.44 90 LYS A C 1
ATOM 689 O O . LYS A 1 90 ? 66.343 26.004 -94.942 1.00 81.44 90 LYS A O 1
ATOM 694 N N . TYR A 1 91 ? 66.309 25.478 -92.762 1.00 75.75 91 TYR A N 1
ATOM 695 C CA . TYR A 1 91 ? 67.755 25.253 -92.654 1.00 75.75 91 TYR A CA 1
ATOM 696 C C . TYR A 1 91 ? 68.241 24.120 -93.567 1.00 75.75 91 TYR A C 1
ATOM 698 O O . TYR A 1 91 ? 69.318 24.234 -94.144 1.00 75.75 91 TYR A O 1
ATOM 706 N N . LEU A 1 92 ? 67.445 23.059 -93.732 1.00 70.56 92 LEU A N 1
ATOM 707 C CA . LEU A 1 92 ? 67.753 21.943 -94.630 1.00 70.56 92 LEU A CA 1
ATOM 708 C C . LEU A 1 92 ? 67.689 22.335 -96.115 1.00 70.56 92 LEU A C 1
ATOM 710 O O . LEU A 1 92 ? 68.449 21.790 -96.909 1.00 70.56 92 LEU A O 1
ATOM 714 N N . ARG A 1 93 ? 66.821 23.282 -96.503 1.00 75.62 93 ARG A N 1
ATOM 715 C CA . ARG A 1 93 ? 66.742 23.779 -97.893 1.00 75.62 93 ARG A CA 1
ATOM 716 C C . ARG A 1 93 ? 67.897 24.697 -98.286 1.00 75.62 93 ARG A C 1
ATOM 718 O O . ARG A 1 93 ? 68.257 24.719 -99.458 1.00 75.62 93 ARG A O 1
ATOM 725 N N . ASP A 1 94 ? 68.451 25.441 -97.332 1.00 75.12 94 ASP A N 1
ATOM 726 C CA . ASP A 1 94 ? 69.476 26.464 -97.583 1.00 75.12 94 ASP A CA 1
ATOM 727 C C . ASP A 1 94 ? 70.928 25.935 -97.422 1.00 75.12 94 ASP A C 1
ATOM 729 O O . ASP A 1 94 ? 71.886 26.691 -97.595 1.00 75.12 94 ASP A O 1
ATOM 733 N N . TYR A 1 95 ? 71.126 24.655 -97.079 1.00 67.94 95 TYR A N 1
ATOM 734 C CA . TYR A 1 95 ? 72.445 24.061 -96.808 1.00 67.94 95 TYR A CA 1
ATOM 735 C C . TYR A 1 95 ? 73.085 23.445 -98.072 1.00 67.94 95 TYR A C 1
ATOM 737 O O . TYR A 1 95 ? 72.679 22.380 -98.521 1.00 67.94 95 TYR A O 1
ATOM 745 N N . ASP A 1 96 ? 74.116 24.095 -98.628 1.00 65.38 96 ASP A N 1
ATOM 746 C CA . ASP A 1 96 ? 74.756 23.753 -99.922 1.00 65.38 96 ASP A CA 1
ATOM 747 C C . ASP A 1 96 ? 76.131 23.040 -99.756 1.00 65.38 96 ASP A C 1
ATOM 749 O O . ASP A 1 96 ? 77.080 23.240 -100.520 1.00 65.38 96 ASP A O 1
ATOM 753 N N . GLY A 1 97 ? 76.284 22.256 -98.680 1.00 61.34 97 GLY A N 1
ATOM 754 C CA . GLY A 1 97 ? 77.524 21.554 -98.310 1.00 61.34 97 GLY A CA 1
ATOM 755 C C . GLY A 1 97 ? 77.809 20.271 -99.123 1.00 61.34 97 GLY A C 1
ATOM 756 O O . GLY A 1 97 ? 76.900 19.680 -99.704 1.00 61.34 97 GLY A O 1
ATOM 757 N N . PRO A 1 98 ? 79.073 19.803 -99.200 1.00 55.22 98 PRO A N 1
ATOM 758 C CA . PRO A 1 98 ? 79.445 18.613 -99.971 1.00 55.22 98 PRO A CA 1
ATOM 759 C C . PRO A 1 98 ? 78.815 17.317 -99.417 1.00 55.22 98 PRO A C 1
ATOM 761 O O . PRO A 1 98 ? 78.926 17.027 -98.232 1.00 55.22 98 PRO A O 1
ATOM 764 N N . LEU A 1 99 ? 78.254 16.500 -100.323 1.00 55.44 99 LEU A N 1
ATOM 765 C CA . LEU A 1 99 ? 77.515 15.217 -100.186 1.00 55.44 99 LEU A CA 1
ATOM 766 C C . LEU A 1 99 ? 78.158 14.069 -99.355 1.00 55.44 99 LEU A C 1
ATOM 768 O O . LEU A 1 99 ? 77.766 12.909 -99.477 1.00 55.44 99 LEU A O 1
ATOM 772 N N . ALA A 1 100 ? 79.148 14.332 -98.501 1.00 53.47 100 ALA A N 1
ATOM 773 C CA . ALA A 1 100 ? 79.692 13.342 -97.565 1.00 53.47 100 ALA A CA 1
ATOM 774 C C . ALA A 1 100 ? 78.767 13.071 -96.352 1.00 53.47 100 ALA A C 1
ATOM 776 O O . ALA A 1 100 ? 79.042 12.165 -95.564 1.00 53.47 100 ALA A O 1
ATOM 777 N N . GLU A 1 101 ? 77.662 13.812 -96.225 1.00 57.84 101 GLU A N 1
ATOM 778 C CA . GLU A 1 101 ? 76.797 13.877 -95.035 1.00 57.84 101 GLU A CA 1
ATOM 779 C C . GLU A 1 101 ? 75.500 13.038 -95.130 1.00 57.84 101 GLU A C 1
ATOM 781 O O . GLU A 1 101 ? 74.817 12.843 -94.123 1.00 57.84 101 GLU A O 1
ATOM 786 N N . ASP A 1 102 ? 75.198 12.418 -96.279 1.00 67.06 102 ASP A N 1
ATOM 787 C CA . ASP A 1 102 ? 73.965 11.626 -96.490 1.00 67.06 102 ASP A CA 1
ATOM 788 C C . ASP A 1 102 ? 73.801 10.458 -95.499 1.00 67.06 102 ASP A C 1
ATOM 790 O O . ASP A 1 102 ? 72.692 10.095 -95.100 1.00 67.06 102 ASP A O 1
ATOM 794 N N . LYS A 1 103 ? 74.912 9.855 -95.054 1.00 77.44 103 LYS A N 1
ATOM 795 C CA . LYS A 1 103 ? 74.877 8.761 -94.067 1.00 77.44 103 LYS A CA 1
ATOM 796 C C . LYS A 1 103 ? 74.538 9.239 -92.659 1.00 77.44 103 LYS A C 1
ATOM 798 O O . LYS A 1 103 ? 74.026 8.444 -91.872 1.00 77.44 103 LYS A O 1
ATOM 803 N N . GLU A 1 104 ? 74.868 10.478 -92.313 1.00 81.88 104 GLU A N 1
ATOM 804 C CA . GLU A 1 104 ? 74.522 11.052 -91.012 1.00 81.88 104 GLU A CA 1
ATOM 805 C C . GLU A 1 104 ? 73.079 11.555 -91.013 1.00 81.88 104 GLU A C 1
ATOM 807 O O . GLU A 1 104 ? 72.348 11.276 -90.065 1.00 81.88 104 GLU A O 1
ATOM 812 N N . LEU A 1 105 ? 72.627 12.140 -92.125 1.00 79.69 105 LEU A N 1
ATOM 813 C CA . LEU A 1 105 ? 71.228 12.509 -92.355 1.00 79.69 105 LEU A CA 1
ATOM 814 C C . LEU A 1 105 ? 70.278 11.306 -92.246 1.00 79.69 105 LEU A C 1
ATOM 816 O O . LEU A 1 105 ? 69.306 11.361 -91.497 1.00 79.69 105 LEU A O 1
ATOM 820 N N . LEU A 1 106 ? 70.605 10.175 -92.884 1.00 82.19 106 LEU A N 1
ATOM 821 C CA . LEU A 1 106 ? 69.827 8.932 -92.758 1.00 82.19 106 LEU A CA 1
ATOM 822 C C . LEU A 1 106 ? 69.777 8.397 -91.315 1.00 82.19 106 LEU A C 1
ATOM 824 O O . LEU A 1 106 ? 68.750 7.876 -90.880 1.00 82.19 106 LEU A O 1
ATOM 828 N N . LYS A 1 107 ? 70.870 8.528 -90.548 1.00 87.56 107 LYS A N 1
ATOM 829 C CA . LYS A 1 107 ? 70.889 8.139 -89.126 1.00 87.56 107 LYS A CA 1
ATOM 830 C C . LYS A 1 107 ? 70.028 9.068 -88.274 1.00 87.56 107 LYS A C 1
ATOM 832 O O . LYS A 1 107 ? 69.335 8.585 -87.382 1.00 87.56 107 LYS A O 1
ATOM 837 N N . LEU A 1 108 ? 70.073 10.374 -88.539 1.00 85.31 108 LEU A N 1
ATOM 838 C CA . LEU A 1 108 ? 69.245 11.362 -87.851 1.00 85.31 108 LEU A CA 1
ATOM 839 C C . LEU A 1 108 ? 67.762 11.150 -88.162 1.00 85.31 108 LEU A C 1
ATOM 841 O O . LEU A 1 108 ? 66.963 11.144 -87.232 1.00 85.31 108 LEU A O 1
ATOM 845 N N . GLN A 1 109 ? 67.404 10.873 -89.418 1.00 86.12 109 GLN A N 1
ATOM 846 C CA . GLN A 1 109 ? 66.030 10.550 -89.804 1.00 86.12 109 GLN A CA 1
ATOM 847 C C . GLN A 1 109 ? 65.526 9.278 -89.105 1.00 86.12 109 GLN A C 1
ATOM 849 O O . GLN A 1 109 ? 64.463 9.298 -88.492 1.00 86.12 109 GLN A O 1
ATOM 854 N N . ALA A 1 110 ? 66.314 8.198 -89.095 1.00 89.56 110 ALA A N 1
ATOM 855 C CA . ALA A 1 110 ? 65.947 6.975 -88.375 1.00 89.56 110 ALA A CA 1
ATOM 856 C C . ALA A 1 110 ? 65.828 7.199 -86.852 1.00 89.56 110 ALA A C 1
ATOM 858 O O . ALA A 1 110 ? 64.977 6.605 -86.188 1.00 89.56 110 ALA A O 1
ATOM 859 N N . SER A 1 111 ? 66.672 8.065 -86.278 1.00 92.88 111 SER A N 1
ATOM 860 C CA . SER A 1 111 ? 66.562 8.462 -84.871 1.00 92.88 111 SER A CA 1
ATOM 861 C C . SER A 1 111 ? 65.306 9.294 -84.609 1.00 92.88 111 SER A C 1
ATOM 863 O O . SER A 1 111 ? 64.686 9.122 -83.562 1.00 92.88 111 SER A O 1
ATOM 865 N N . LEU A 1 112 ? 64.926 10.173 -85.539 1.00 90.44 112 LEU A N 1
ATOM 866 C CA . LEU A 1 112 ? 63.719 10.990 -85.450 1.00 90.44 112 LEU A CA 1
ATOM 867 C C . LEU A 1 112 ? 62.462 10.117 -85.494 1.00 90.44 112 LEU A C 1
ATOM 869 O O . LEU A 1 112 ? 61.628 10.235 -84.603 1.00 90.44 112 LEU A O 1
ATOM 873 N N . GLU A 1 113 ? 62.368 9.189 -86.449 1.00 91.75 113 GLU A N 1
ATOM 874 C CA . GLU A 1 113 ? 61.254 8.233 -86.549 1.00 91.75 113 GLU A CA 1
ATOM 875 C C . GLU A 1 113 ? 61.130 7.383 -85.273 1.00 91.75 113 GLU A C 1
ATOM 877 O O . GLU A 1 113 ? 60.034 7.175 -84.752 1.00 91.75 113 GLU A O 1
ATOM 882 N N . LYS A 1 114 ? 62.261 6.957 -84.693 1.00 94.38 114 LYS A N 1
ATOM 883 C CA . LYS A 1 114 ? 62.274 6.237 -83.412 1.00 94.38 114 LYS A CA 1
ATOM 884 C C . LYS A 1 114 ? 61.780 7.101 -82.246 1.00 94.38 114 LYS A C 1
ATOM 886 O O . LYS A 1 114 ? 61.078 6.593 -81.374 1.00 94.38 114 LYS A O 1
ATOM 891 N N . CYS A 1 115 ? 62.151 8.381 -82.202 1.00 92.56 115 CYS A N 1
ATOM 892 C CA . CYS A 1 115 ? 61.652 9.314 -81.191 1.00 92.56 115 CYS A CA 1
ATOM 893 C C . CYS A 1 115 ? 60.150 9.575 -81.355 1.00 92.56 115 CYS A C 1
ATOM 895 O O . CYS A 1 115 ? 59.443 9.580 -80.355 1.00 92.56 115 CYS A O 1
ATOM 897 N N . GLN A 1 116 ? 59.660 9.729 -82.588 1.00 93.38 116 GLN A N 1
ATOM 898 C CA . GLN A 1 116 ? 58.233 9.906 -82.880 1.00 93.38 116 GLN A CA 1
ATOM 899 C C . GLN A 1 116 ? 57.411 8.693 -82.439 1.00 93.38 116 GLN A C 1
ATOM 901 O O . GLN A 1 116 ? 56.408 8.857 -81.751 1.00 93.38 116 GLN A O 1
ATOM 906 N N . LEU A 1 117 ? 57.871 7.478 -82.750 1.00 94.75 117 LEU A N 1
ATOM 907 C CA . LEU A 1 117 ? 57.204 6.254 -82.307 1.00 94.75 117 LEU A CA 1
ATOM 908 C C . LEU A 1 117 ? 57.194 6.137 -80.776 1.00 94.75 117 LEU A C 1
ATOM 910 O O . LEU A 1 117 ? 56.175 5.785 -80.195 1.00 94.75 117 LEU A O 1
ATOM 914 N N . LYS A 1 118 ? 58.293 6.506 -80.107 1.00 95.69 118 LYS A N 1
ATOM 915 C CA . LYS A 1 118 ? 58.356 6.513 -78.640 1.00 95.69 118 LYS A CA 1
ATOM 916 C C . LYS A 1 118 ? 57.449 7.576 -78.006 1.00 95.69 118 LYS A C 1
ATOM 918 O O . LYS A 1 118 ? 56.900 7.329 -76.940 1.00 95.69 118 LYS A O 1
ATOM 923 N N . LEU A 1 119 ? 57.298 8.746 -78.631 1.00 93.00 119 LEU A N 1
ATOM 924 C CA . LEU A 1 119 ? 56.337 9.762 -78.185 1.00 93.00 119 LEU A CA 1
ATOM 925 C C . LEU A 1 119 ? 54.904 9.243 -78.314 1.00 93.00 119 LEU A C 1
ATOM 927 O O . LEU A 1 119 ? 54.146 9.359 -77.362 1.00 93.00 119 LEU A O 1
ATOM 931 N N . GLN A 1 120 ? 54.574 8.582 -79.426 1.00 95.25 120 GLN A N 1
ATOM 932 C CA . GLN A 1 120 ? 53.264 7.958 -79.611 1.00 95.25 120 GLN A CA 1
ATOM 933 C C . GLN A 1 120 ? 52.994 6.853 -78.573 1.00 95.25 120 GLN A C 1
ATOM 935 O O . GLN A 1 120 ? 51.905 6.798 -78.011 1.00 95.25 120 GLN A O 1
ATOM 940 N N . GLU A 1 121 ? 53.986 6.007 -78.270 1.00 96.62 121 GLU A N 1
ATOM 941 C CA . GLU A 1 121 ? 53.878 5.001 -77.201 1.00 96.62 121 GLU A CA 1
ATOM 942 C C . GLU A 1 121 ? 53.631 5.642 -75.825 1.00 96.62 121 GLU A C 1
ATOM 944 O O . GLU A 1 121 ? 52.799 5.147 -75.065 1.00 96.62 121 GLU A O 1
ATOM 949 N N . LEU A 1 122 ? 54.320 6.748 -75.512 1.00 95.06 122 LEU A N 1
ATOM 950 C CA . LEU A 1 122 ? 54.124 7.492 -74.263 1.00 95.06 122 LEU A CA 1
ATOM 951 C C . LEU A 1 122 ? 52.753 8.175 -74.205 1.00 95.06 122 LEU A C 1
ATOM 953 O O . LEU A 1 122 ? 52.128 8.169 -73.149 1.00 95.06 122 LEU A O 1
ATOM 957 N N . ASP A 1 123 ? 52.260 8.731 -75.312 1.00 95.25 123 ASP A N 1
ATOM 958 C CA . ASP A 1 123 ? 50.923 9.329 -75.377 1.00 95.25 123 ASP A CA 1
ATOM 959 C C . ASP A 1 123 ? 49.825 8.273 -75.174 1.00 95.25 123 ASP A C 1
ATOM 961 O O . ASP A 1 123 ? 48.881 8.505 -74.414 1.00 95.25 123 ASP A O 1
ATOM 965 N N . ASP A 1 124 ? 49.973 7.087 -75.775 1.00 96.06 124 ASP A N 1
ATOM 966 C CA . ASP A 1 124 ? 49.071 5.949 -75.564 1.00 96.06 124 ASP A CA 1
ATOM 967 C C . ASP A 1 124 ? 49.120 5.441 -74.111 1.00 96.06 124 ASP A C 1
ATOM 969 O O . ASP A 1 124 ? 48.090 5.059 -73.544 1.00 96.06 124 ASP A O 1
ATOM 973 N N . GLU A 1 125 ? 50.302 5.431 -73.486 1.00 96.94 125 GLU A N 1
ATOM 974 C CA . GLU A 1 125 ? 50.479 5.079 -72.072 1.00 96.94 125 GLU A CA 1
ATOM 975 C C . GLU A 1 125 ? 49.818 6.118 -71.152 1.00 96.94 125 GLU A C 1
ATOM 977 O O . GLU A 1 125 ? 49.028 5.751 -70.282 1.00 96.94 125 GLU A O 1
ATOM 982 N N . ILE A 1 126 ? 50.027 7.415 -71.404 1.00 94.75 126 ILE A N 1
ATOM 983 C CA . ILE A 1 126 ? 49.374 8.511 -70.673 1.00 94.75 126 ILE A CA 1
ATOM 984 C C . ILE A 1 126 ? 47.851 8.446 -70.843 1.00 94.75 126 ILE A C 1
ATOM 986 O O . ILE A 1 126 ? 47.114 8.688 -69.884 1.00 94.75 126 ILE A O 1
ATOM 990 N N . ALA A 1 127 ? 47.353 8.129 -72.041 1.00 96.25 127 ALA A N 1
ATOM 991 C CA . ALA A 1 127 ? 45.923 7.985 -72.296 1.00 96.25 127 ALA A CA 1
ATOM 992 C C . ALA A 1 127 ? 45.317 6.822 -71.495 1.00 96.25 127 ALA A C 1
ATOM 994 O O . ALA A 1 127 ? 44.282 7.007 -70.849 1.00 96.25 127 ALA A O 1
ATOM 995 N N . LYS A 1 128 ? 45.987 5.662 -71.463 1.00 97.12 128 LYS A N 1
ATOM 996 C CA . LYS A 1 128 ? 45.576 4.512 -70.639 1.00 97.12 128 LYS A CA 1
ATOM 997 C C . LYS A 1 128 ? 45.605 4.839 -69.149 1.00 97.12 128 LYS A C 1
ATOM 999 O O . LYS A 1 128 ? 44.652 4.520 -68.446 1.00 97.12 128 LYS A O 1
ATOM 1004 N N . ASP A 1 129 ? 46.642 5.523 -68.674 1.00 96.31 129 ASP A N 1
ATOM 1005 C CA . ASP A 1 129 ? 46.747 5.962 -67.279 1.00 96.31 129 ASP A CA 1
ATOM 1006 C C . ASP A 1 129 ? 45.649 6.961 -66.893 1.00 96.31 129 ASP A C 1
ATOM 1008 O O . ASP A 1 129 ? 45.140 6.947 -65.771 1.00 96.31 129 ASP A O 1
ATOM 1012 N N . ARG A 1 130 ? 45.251 7.847 -67.813 1.00 96.81 130 ARG A N 1
ATOM 1013 C CA . ARG A 1 130 ? 44.112 8.750 -67.595 1.00 96.81 130 ARG A CA 1
ATOM 1014 C C . ARG A 1 130 ? 42.798 7.978 -67.514 1.00 96.81 130 ARG A C 1
ATOM 1016 O O . ARG A 1 130 ? 41.973 8.303 -66.663 1.00 96.81 130 ARG A O 1
ATOM 1023 N N . GLU A 1 131 ? 42.609 6.966 -68.357 1.00 97.06 131 GLU A N 1
ATOM 1024 C CA . GLU A 1 131 ? 41.413 6.120 -68.338 1.00 97.06 131 GLU A CA 1
ATOM 1025 C C . GLU A 1 131 ? 41.310 5.305 -67.041 1.00 97.06 131 GLU A C 1
ATOM 1027 O O . GLU A 1 131 ? 40.257 5.322 -66.402 1.00 97.06 131 GLU A O 1
ATOM 1032 N N . THR A 1 132 ? 42.394 4.661 -66.596 1.00 96.12 132 THR A N 1
ATOM 1033 C CA . THR A 1 132 ? 42.410 3.892 -65.338 1.00 96.12 132 THR A CA 1
ATOM 1034 C C . THR A 1 132 ? 42.164 4.788 -64.126 1.00 96.12 132 THR A C 1
ATOM 1036 O O . THR A 1 132 ? 41.302 4.484 -63.306 1.00 96.12 132 THR A O 1
ATOM 1039 N N . ARG A 1 133 ? 42.810 5.962 -64.054 1.00 95.75 133 ARG A N 1
ATOM 1040 C CA . ARG A 1 133 ? 42.540 6.946 -62.989 1.00 95.75 133 ARG A CA 1
ATOM 1041 C C . ARG A 1 133 ? 41.091 7.421 -62.995 1.00 95.75 133 ARG A C 1
ATOM 1043 O O . ARG A 1 133 ? 40.513 7.624 -61.930 1.00 95.75 133 ARG A O 1
ATOM 1050 N N . GLN A 1 134 ? 40.496 7.616 -64.171 1.00 95.31 134 GLN A N 1
ATOM 1051 C CA . GLN A 1 134 ? 39.095 8.016 -64.271 1.00 95.31 134 GLN A CA 1
ATOM 1052 C C . GLN A 1 134 ? 38.158 6.903 -63.778 1.00 95.31 134 GLN A C 1
ATOM 1054 O O . GLN A 1 134 ? 37.205 7.196 -63.054 1.00 95.31 134 GLN A O 1
ATOM 1059 N N . GLN A 1 135 ? 38.459 5.640 -64.097 1.00 96.62 135 GLN A N 1
ATOM 1060 C CA . GLN A 1 135 ? 37.732 4.478 -63.576 1.00 96.62 135 GLN A CA 1
ATOM 1061 C C . GLN A 1 135 ? 37.827 4.392 -62.044 1.00 96.62 135 GLN A C 1
ATOM 1063 O O . GLN A 1 135 ? 36.790 4.281 -61.389 1.00 96.62 135 GLN A O 1
ATOM 1068 N N . ASP A 1 136 ? 39.022 4.552 -61.466 1.00 95.62 136 ASP A N 1
ATOM 1069 C CA . ASP A 1 136 ? 39.229 4.549 -60.010 1.00 95.62 136 ASP A CA 1
ATOM 1070 C C . ASP A 1 136 ? 38.446 5.679 -59.318 1.00 95.62 136 ASP A C 1
ATOM 1072 O O . ASP A 1 136 ? 37.826 5.483 -58.267 1.00 95.62 136 ASP A O 1
ATOM 1076 N N . ILE A 1 137 ? 38.429 6.875 -59.919 1.00 95.00 137 ILE A N 1
ATOM 1077 C CA . ILE A 1 137 ? 37.654 8.021 -59.423 1.00 95.00 137 ILE A CA 1
ATOM 1078 C C . ILE A 1 137 ? 36.157 7.701 -59.420 1.00 95.00 137 ILE A C 1
ATOM 1080 O O . ILE A 1 137 ? 35.450 8.039 -58.464 1.00 95.00 137 ILE A O 1
ATOM 1084 N N . ASP A 1 138 ? 35.648 7.084 -60.481 1.00 95.62 138 ASP A N 1
ATOM 1085 C CA . ASP A 1 138 ? 34.226 6.785 -60.598 1.00 95.62 138 ASP A CA 1
ATOM 1086 C C . ASP A 1 138 ? 33.804 5.620 -59.687 1.00 95.62 138 ASP A C 1
ATOM 1088 O O . ASP A 1 138 ? 32.747 5.710 -59.050 1.00 95.62 138 ASP A O 1
ATOM 1092 N N . GLU A 1 139 ? 34.655 4.607 -59.498 1.00 97.06 139 GLU A N 1
ATOM 1093 C CA . GLU A 1 139 ? 34.452 3.552 -58.498 1.00 97.06 139 GLU A CA 1
ATOM 1094 C C . GLU A 1 139 ? 34.453 4.124 -57.070 1.00 97.06 139 GLU A C 1
ATOM 1096 O O . GLU A 1 139 ? 33.555 3.825 -56.272 1.00 97.06 139 GLU A O 1
ATOM 1101 N N . ALA A 1 140 ? 35.391 5.021 -56.748 1.00 94.62 140 ALA A N 1
ATOM 1102 C CA . ALA A 1 140 ? 35.437 5.696 -55.453 1.00 94.62 140 ALA A CA 1
ATOM 1103 C C . ALA A 1 140 ? 34.172 6.535 -55.203 1.00 94.62 140 ALA A C 1
ATOM 1105 O O . ALA A 1 140 ? 33.572 6.457 -54.125 1.00 94.62 140 ALA A O 1
ATOM 1106 N N . LYS A 1 141 ? 33.698 7.288 -56.207 1.00 96.62 141 LYS A N 1
ATOM 1107 C CA . LYS A 1 141 ? 32.425 8.028 -56.123 1.00 96.62 141 LYS A CA 1
ATOM 1108 C C . LYS A 1 141 ? 31.244 7.094 -55.891 1.00 96.62 141 LYS A C 1
ATOM 1110 O O . LYS A 1 141 ? 30.339 7.433 -55.123 1.00 96.62 141 LYS A O 1
ATOM 1115 N N . GLU A 1 142 ? 31.209 5.939 -56.550 1.00 97.62 142 GLU A N 1
ATOM 1116 C CA . GLU A 1 142 ? 30.131 4.977 -56.352 1.00 97.62 142 GLU A CA 1
ATOM 1117 C C . GLU A 1 142 ? 30.177 4.355 -54.951 1.00 97.62 142 GLU A C 1
ATOM 1119 O O . GLU A 1 142 ? 29.140 4.264 -54.291 1.00 97.62 142 GLU A O 1
ATOM 1124 N N . SER A 1 143 ? 31.368 4.023 -54.448 1.00 95.81 143 SER A N 1
ATOM 1125 C CA . SER A 1 143 ? 31.576 3.562 -53.072 1.00 95.81 143 SER A CA 1
ATOM 1126 C C . SER A 1 143 ? 31.062 4.582 -52.048 1.00 95.81 143 SER A C 1
ATOM 1128 O O . SER A 1 143 ? 30.263 4.234 -51.176 1.00 95.81 143 SER A O 1
ATOM 1130 N N . VAL A 1 144 ? 31.394 5.868 -52.219 1.00 97.00 144 VAL A N 1
ATOM 1131 C CA . VAL A 1 144 ? 30.889 6.961 -51.367 1.00 97.00 144 VAL A CA 1
ATOM 1132 C C . VAL A 1 144 ? 29.365 7.096 -51.456 1.00 97.00 144 VAL A C 1
ATOM 1134 O O . VAL A 1 144 ? 28.689 7.288 -50.445 1.00 97.00 144 VAL A O 1
ATOM 1137 N N . ARG A 1 145 ? 28.771 6.949 -52.647 1.00 95.25 145 ARG A N 1
ATOM 1138 C CA . ARG A 1 145 ? 27.304 6.955 -52.797 1.00 95.25 145 ARG A CA 1
ATOM 1139 C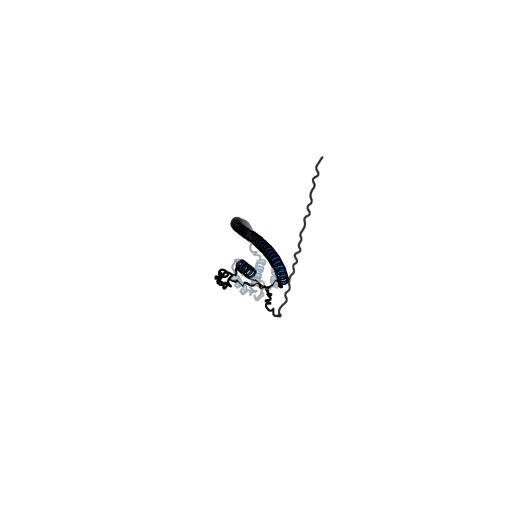 C . ARG A 1 145 ? 26.653 5.767 -52.088 1.00 95.25 145 ARG A C 1
ATOM 1141 O O . ARG A 1 145 ? 25.588 5.936 -51.494 1.00 95.25 145 ARG A O 1
ATOM 1148 N N . ARG A 1 146 ? 27.266 4.579 -52.129 1.00 95.25 146 ARG A N 1
ATOM 1149 C CA . ARG A 1 146 ? 26.772 3.378 -51.431 1.00 95.25 146 ARG A CA 1
ATOM 1150 C C . ARG A 1 146 ? 26.823 3.563 -49.914 1.00 95.25 146 ARG A C 1
ATOM 1152 O O . ARG A 1 146 ? 25.820 3.306 -49.251 1.00 95.25 146 ARG A O 1
ATOM 1159 N N . THR A 1 147 ? 27.930 4.068 -49.368 1.00 94.06 147 THR A N 1
ATOM 1160 C CA . THR A 1 147 ? 28.049 4.328 -47.922 1.00 94.06 147 THR A CA 1
ATOM 1161 C C . THR A 1 147 ? 27.107 5.439 -47.466 1.00 94.06 147 THR A C 1
ATOM 1163 O O . THR A 1 147 ? 26.439 5.281 -46.447 1.00 94.06 147 THR A O 1
ATOM 1166 N N . SER A 1 148 ? 26.956 6.511 -48.248 1.00 94.94 148 SER A N 1
ATOM 1167 C CA . SER A 1 148 ? 26.004 7.593 -47.966 1.00 94.94 148 SER A CA 1
ATOM 1168 C C . SER A 1 148 ? 24.555 7.092 -47.895 1.00 94.94 148 SER A C 1
ATOM 1170 O O . SER A 1 148 ? 23.838 7.422 -46.949 1.00 94.94 148 SER A O 1
ATOM 1172 N N . ARG A 1 149 ? 24.131 6.226 -48.830 1.00 95.12 149 ARG A N 1
ATOM 1173 C CA . ARG A 1 149 ? 22.800 5.591 -48.783 1.00 95.12 149 ARG A CA 1
ATOM 1174 C C . ARG A 1 149 ? 22.626 4.711 -47.546 1.00 95.12 149 ARG A C 1
ATOM 1176 O O . ARG A 1 149 ? 21.610 4.831 -46.873 1.00 95.12 149 ARG A O 1
ATOM 1183 N N . ALA A 1 150 ? 23.624 3.891 -47.214 1.00 95.38 150 ALA A N 1
ATOM 1184 C CA . ALA A 1 150 ? 23.572 3.024 -46.036 1.00 95.38 150 ALA A CA 1
ATOM 1185 C C . ALA A 1 150 ? 23.506 3.819 -44.719 1.00 95.38 150 ALA A C 1
ATOM 1187 O O . ALA A 1 150 ? 22.811 3.423 -43.785 1.00 95.38 150 ALA A O 1
ATOM 1188 N N . VAL A 1 151 ? 24.210 4.953 -44.630 1.00 95.81 151 VAL A N 1
ATOM 1189 C CA . VAL A 1 151 ? 24.126 5.857 -43.473 1.00 95.81 151 VAL A CA 1
ATOM 1190 C C . VAL A 1 151 ? 22.739 6.484 -43.380 1.00 95.81 151 VAL A C 1
ATOM 1192 O O . VAL A 1 151 ? 22.161 6.499 -42.296 1.00 95.81 151 VAL A O 1
ATOM 1195 N N . LYS A 1 152 ? 22.181 6.948 -44.503 1.00 96.25 152 LYS A N 1
ATOM 1196 C CA . LYS A 1 152 ? 20.832 7.519 -44.537 1.00 96.25 152 LYS A CA 1
ATOM 1197 C C . LYS A 1 152 ? 19.773 6.511 -44.079 1.00 96.25 152 LYS A C 1
ATOM 1199 O O . LYS A 1 152 ? 18.979 6.835 -43.206 1.00 96.25 152 LYS A O 1
ATOM 1204 N N . GLU A 1 153 ? 19.823 5.282 -44.586 1.00 96.00 153 GLU A N 1
ATOM 1205 C CA . GLU A 1 153 ? 18.903 4.204 -44.193 1.00 96.00 153 GLU A CA 1
ATOM 1206 C C . GLU A 1 153 ? 19.025 3.859 -42.698 1.00 96.00 153 GLU A C 1
ATOM 1208 O O . GLU A 1 153 ? 18.026 3.669 -42.009 1.00 96.00 153 GLU A O 1
ATOM 1213 N N . ARG A 1 154 ? 20.249 3.852 -42.148 1.00 94.88 154 ARG A N 1
ATOM 1214 C CA . ARG A 1 154 ? 20.464 3.666 -40.703 1.00 94.88 154 ARG A CA 1
ATOM 1215 C C . ARG A 1 154 ? 19.895 4.807 -39.866 1.00 94.88 154 ARG A C 1
ATOM 1217 O O . ARG A 1 154 ? 19.396 4.547 -38.774 1.00 94.88 154 ARG A O 1
ATOM 1224 N N . LEU A 1 155 ? 19.997 6.048 -40.338 1.00 93.88 155 LEU A N 1
ATOM 1225 C CA . LEU A 1 155 ? 19.428 7.204 -39.644 1.00 93.88 155 LEU A CA 1
ATOM 1226 C C . LEU A 1 155 ? 17.899 7.146 -39.639 1.00 93.88 155 LEU A C 1
ATOM 1228 O O . LEU A 1 155 ? 17.310 7.285 -38.571 1.00 93.88 155 LEU A O 1
ATOM 1232 N N . GLU A 1 156 ? 17.276 6.846 -40.780 1.00 95.25 156 GLU A N 1
ATOM 1233 C CA . GLU A 1 156 ? 15.821 6.662 -40.882 1.00 95.25 156 GLU A CA 1
ATOM 1234 C C . GLU A 1 156 ? 15.341 5.531 -39.949 1.00 95.25 156 GLU A C 1
ATOM 1236 O O . GLU A 1 156 ? 14.431 5.733 -39.146 1.00 95.25 156 GLU A O 1
ATOM 1241 N N . ALA A 1 157 ? 16.032 4.385 -39.926 1.00 93.69 157 ALA A N 1
ATOM 1242 C CA . ALA A 1 157 ? 15.711 3.283 -39.013 1.00 93.69 157 ALA A CA 1
ATOM 1243 C C . ALA A 1 157 ? 15.871 3.654 -37.522 1.00 93.69 157 ALA A C 1
ATOM 1245 O O . ALA A 1 157 ? 15.106 3.195 -36.667 1.00 93.69 157 ALA A O 1
ATOM 1246 N N . LEU A 1 158 ? 16.860 4.488 -37.177 1.00 92.88 158 LEU A N 1
ATOM 1247 C CA . LEU A 1 158 ? 17.038 4.988 -35.810 1.00 92.88 158 LEU A CA 1
ATOM 1248 C C . LEU A 1 158 ? 15.927 5.962 -35.408 1.00 92.88 158 LEU A C 1
ATOM 1250 O O . LEU A 1 158 ? 15.484 5.929 -34.259 1.00 92.88 158 LEU A O 1
ATOM 1254 N N . GLU A 1 159 ? 15.471 6.816 -36.321 1.00 92.69 159 GLU A N 1
ATOM 1255 C CA . GLU A 1 159 ? 14.342 7.717 -36.081 1.00 92.69 159 GLU A CA 1
ATOM 1256 C C . GLU A 1 159 ? 13.041 6.935 -35.883 1.00 92.69 159 GLU A C 1
ATOM 1258 O O . GLU A 1 159 ? 12.346 7.148 -34.885 1.00 92.69 159 GLU A O 1
ATOM 1263 N N . GLU A 1 160 ? 12.762 5.949 -36.738 1.00 92.62 160 GLU A N 1
ATOM 1264 C CA . GLU A 1 160 ? 11.624 5.039 -36.573 1.00 92.62 160 GLU A CA 1
ATOM 1265 C C . GLU A 1 160 ? 11.685 4.291 -35.231 1.00 92.62 160 GLU A C 1
ATOM 1267 O O . GLU A 1 160 ? 10.690 4.219 -34.501 1.00 92.62 160 GLU A O 1
ATOM 1272 N N . SER A 1 161 ? 12.869 3.807 -34.836 1.00 91.25 161 SER A N 1
ATOM 1273 C CA . SER A 1 161 ? 13.068 3.153 -33.539 1.00 91.25 161 SER A CA 1
ATOM 1274 C C . SER A 1 161 ? 12.839 4.102 -32.357 1.00 91.25 161 SER A C 1
ATOM 1276 O O . SER A 1 161 ? 12.300 3.676 -31.330 1.00 91.25 161 SER A O 1
ATOM 1278 N N . LYS A 1 162 ? 13.240 5.376 -32.461 1.00 90.94 162 LYS A N 1
ATOM 1279 C CA . LYS A 1 162 ? 12.995 6.387 -31.417 1.00 90.94 162 LYS A CA 1
ATOM 1280 C C . LYS A 1 162 ? 11.504 6.678 -31.276 1.00 90.94 162 LYS A C 1
ATOM 1282 O O . LYS A 1 162 ? 11.006 6.720 -30.149 1.00 90.94 162 LYS A O 1
ATOM 1287 N N . HIS A 1 163 ? 10.785 6.811 -32.390 1.00 87.31 163 HIS A N 1
ATOM 1288 C CA . HIS A 1 163 ? 9.334 6.997 -32.379 1.00 87.31 163 HIS A CA 1
ATOM 1289 C C . HIS A 1 163 ? 8.610 5.795 -31.763 1.00 87.31 163 HIS A C 1
ATOM 1291 O O . HIS A 1 163 ? 7.789 5.980 -30.863 1.00 87.31 163 HIS A O 1
ATOM 1297 N N . ALA A 1 164 ? 8.979 4.569 -32.146 1.00 88.31 164 ALA A N 1
ATOM 1298 C CA . ALA A 1 164 ? 8.406 3.353 -31.570 1.00 88.31 164 ALA A CA 1
ATOM 1299 C C . ALA A 1 164 ? 8.674 3.236 -30.056 1.00 88.31 164 ALA A C 1
ATOM 1301 O O . ALA A 1 164 ? 7.787 2.860 -29.287 1.00 88.31 164 ALA A O 1
ATOM 1302 N N . SER A 1 165 ? 9.882 3.597 -29.606 1.00 87.12 165 SER A N 1
ATOM 1303 C CA . SER A 1 165 ? 10.230 3.615 -28.180 1.00 87.12 165 SER A CA 1
ATOM 1304 C C . SER A 1 165 ? 9.434 4.668 -27.405 1.00 87.12 165 SER A C 1
ATOM 1306 O O . SER A 1 165 ? 8.943 4.380 -26.313 1.00 87.12 165 SER A O 1
ATOM 1308 N N . SER A 1 166 ? 9.277 5.871 -27.964 1.00 89.06 166 SER A N 1
ATOM 1309 C CA . SER A 1 166 ? 8.501 6.953 -27.350 1.00 89.06 166 SER A CA 1
ATOM 1310 C C . SER A 1 166 ? 7.025 6.572 -27.198 1.00 89.06 166 SER A C 1
ATOM 1312 O O . SER A 1 166 ? 6.458 6.715 -26.113 1.00 89.06 166 SER A O 1
ATOM 1314 N N . GLU A 1 167 ? 6.426 5.980 -28.235 1.00 90.25 167 GLU A N 1
ATOM 1315 C CA . GLU A 1 167 ? 5.042 5.503 -28.186 1.00 90.25 167 GLU A CA 1
ATOM 1316 C C . GLU A 1 167 ? 4.869 4.367 -27.160 1.00 90.25 167 GLU A C 1
ATOM 1318 O O . GLU A 1 167 ? 3.897 4.334 -26.397 1.00 90.25 167 GLU A O 1
ATOM 1323 N N . ALA A 1 168 ? 5.830 3.439 -27.085 1.00 86.94 168 ALA A N 1
ATOM 1324 C CA . ALA A 1 168 ? 5.816 2.372 -26.089 1.00 86.94 168 ALA A CA 1
ATOM 1325 C C . ALA A 1 168 ? 5.903 2.919 -24.653 1.00 86.94 168 ALA A C 1
ATOM 1327 O O . ALA A 1 168 ? 5.224 2.409 -23.755 1.00 86.94 168 ALA A O 1
ATOM 1328 N N . GLU A 1 169 ? 6.704 3.961 -24.421 1.00 87.50 169 GLU A N 1
ATOM 1329 C CA . GLU A 1 169 ? 6.806 4.620 -23.120 1.00 87.50 169 GLU A CA 1
ATOM 1330 C C . GLU A 1 169 ? 5.506 5.347 -22.746 1.00 87.50 169 GLU A C 1
ATOM 1332 O O . GLU A 1 169 ? 5.024 5.216 -21.616 1.00 87.50 169 GLU A O 1
ATOM 1337 N N . GLU A 1 170 ? 4.877 6.044 -23.692 1.00 90.12 170 GLU A N 1
ATOM 1338 C CA . GLU A 1 170 ? 3.592 6.707 -23.463 1.00 90.12 170 GLU A CA 1
ATOM 1339 C C . GLU A 1 170 ? 2.488 5.696 -23.120 1.00 90.12 170 GLU A C 1
ATOM 1341 O O . GLU A 1 170 ? 1.757 5.870 -22.137 1.00 90.12 170 GLU A O 1
ATOM 1346 N N . ARG A 1 171 ? 2.428 4.569 -23.843 1.00 87.69 171 ARG A N 1
ATOM 1347 C CA . ARG A 1 171 ? 1.512 3.462 -23.525 1.00 87.69 171 ARG A CA 1
ATOM 1348 C C . ARG A 1 171 ? 1.750 2.920 -22.112 1.00 87.69 171 ARG A C 1
ATOM 1350 O O . ARG A 1 171 ? 0.782 2.698 -21.383 1.00 87.69 171 ARG A O 1
ATOM 1357 N N . ARG A 1 172 ? 3.009 2.762 -21.679 1.00 85.75 172 ARG A N 1
ATOM 1358 C CA . ARG A 1 172 ? 3.338 2.351 -20.297 1.00 85.75 172 ARG A CA 1
ATOM 1359 C C . ARG A 1 172 ? 2.850 3.370 -19.265 1.00 85.75 172 ARG A C 1
ATOM 1361 O O . ARG A 1 172 ? 2.253 2.973 -18.264 1.00 85.75 172 ARG A O 1
ATOM 1368 N N . ARG A 1 173 ? 3.031 4.672 -19.517 1.00 86.12 173 ARG A N 1
ATOM 1369 C CA . ARG A 1 173 ? 2.534 5.744 -18.633 1.00 86.12 173 ARG A CA 1
ATOM 1370 C C . ARG A 1 173 ? 1.008 5.722 -18.515 1.00 86.12 173 ARG A C 1
ATOM 1372 O O . ARG A 1 173 ? 0.483 5.880 -17.415 1.00 86.12 173 ARG A O 1
ATOM 1379 N N . LEU A 1 174 ? 0.290 5.488 -19.615 1.00 86.06 174 LEU A N 1
ATOM 1380 C CA . LEU A 1 174 ? -1.175 5.385 -19.611 1.00 86.06 174 LEU A CA 1
ATOM 1381 C C . LEU A 1 174 ? -1.678 4.158 -18.839 1.00 86.06 174 LEU A C 1
ATOM 1383 O O . LEU A 1 174 ? -2.656 4.267 -18.099 1.00 86.06 174 LEU A O 1
ATOM 1387 N N . VAL A 1 175 ? -1.010 3.009 -18.973 1.00 84.06 175 VAL A N 1
ATOM 1388 C CA . VAL A 1 175 ? -1.340 1.800 -18.198 1.00 84.06 175 VAL A CA 1
ATOM 1389 C C . VAL A 1 175 ? -1.112 2.031 -16.702 1.00 84.06 175 VAL A C 1
ATOM 1391 O O . VAL A 1 175 ? -1.975 1.675 -15.902 1.00 84.06 175 VAL A O 1
ATOM 1394 N N . SER A 1 176 ? -0.009 2.687 -16.326 1.00 84.75 176 SER A N 1
ATOM 1395 C CA . SER A 1 176 ? 0.267 3.038 -14.925 1.00 84.75 176 SER A CA 1
ATOM 1396 C C . SER A 1 176 ? -0.831 3.925 -14.336 1.00 84.75 176 SER A C 1
ATOM 1398 O O . SER A 1 176 ? -1.373 3.603 -13.284 1.00 84.75 176 SER A O 1
ATOM 1400 N N . LYS A 1 177 ? -1.229 4.991 -15.046 1.00 86.25 177 LYS A N 1
ATOM 1401 C CA . LYS A 1 177 ? -2.286 5.904 -14.580 1.00 86.25 177 LYS A CA 1
ATOM 1402 C C . LYS A 1 177 ? -3.624 5.193 -14.363 1.00 86.25 177 LYS A C 1
ATOM 1404 O O . LYS A 1 177 ? -4.267 5.414 -13.344 1.00 86.25 177 LYS A O 1
ATOM 1409 N N . LYS A 1 178 ? -4.021 4.307 -15.285 1.00 84.44 178 LYS A N 1
ATOM 1410 C CA . LYS A 1 178 ? -5.253 3.511 -15.135 1.00 84.44 178 LYS A CA 1
ATOM 1411 C C . LYS A 1 178 ? -5.195 2.588 -13.917 1.00 84.44 178 LYS A C 1
ATOM 1413 O O . LYS A 1 178 ? -6.167 2.502 -13.176 1.00 84.44 178 LYS A O 1
ATOM 1418 N N . SER A 1 179 ? -4.049 1.946 -13.681 1.00 86.44 179 SER A N 1
ATOM 1419 C CA . SER A 1 179 ? -3.845 1.103 -12.497 1.00 86.44 179 SER A CA 1
ATOM 1420 C C . SER A 1 179 ? -3.983 1.898 -11.193 1.00 86.44 179 SER A C 1
ATOM 1422 O O . SER A 1 179 ? -4.599 1.416 -10.242 1.00 86.44 179 SER A O 1
ATOM 1424 N N . ASP A 1 180 ? -3.439 3.115 -11.142 1.00 85.25 180 ASP A N 1
ATOM 1425 C CA . ASP A 1 180 ? -3.534 3.980 -9.961 1.00 85.25 180 ASP A CA 1
ATOM 1426 C C . ASP A 1 180 ? -4.975 4.463 -9.722 1.00 85.25 180 ASP A C 1
ATOM 1428 O O . ASP A 1 180 ? -5.458 4.454 -8.587 1.00 85.25 180 ASP A O 1
ATOM 1432 N N . GLU A 1 181 ? -5.701 4.822 -10.787 1.00 87.75 181 GLU A N 1
ATOM 1433 C CA . GLU A 1 181 ? -7.123 5.184 -10.719 1.00 87.75 181 GLU A CA 1
ATOM 1434 C C . GLU A 1 181 ? -7.992 4.027 -10.203 1.00 87.75 181 GLU A C 1
ATOM 1436 O O . GLU A 1 181 ? -8.826 4.224 -9.310 1.00 87.75 181 GLU A O 1
ATOM 1441 N N . ASP A 1 182 ? -7.770 2.809 -10.704 1.00 87.75 182 ASP A N 1
ATOM 1442 C CA . ASP A 1 182 ? -8.490 1.613 -10.259 1.00 87.75 182 ASP A CA 1
ATOM 1443 C C . ASP A 1 182 ? -8.193 1.292 -8.786 1.00 87.75 182 ASP A C 1
ATOM 1445 O O . ASP A 1 182 ? -9.106 0.961 -8.019 1.00 87.75 182 ASP A O 1
ATOM 1449 N N . MET A 1 183 ? -6.941 1.464 -8.351 1.00 89.00 183 MET A N 1
ATOM 1450 C CA . MET A 1 183 ? -6.545 1.287 -6.954 1.00 89.00 183 MET A CA 1
ATOM 1451 C C . MET A 1 183 ? -7.217 2.316 -6.036 1.00 89.00 183 MET A C 1
ATOM 1453 O O . MET A 1 183 ? -7.756 1.950 -4.987 1.00 89.00 183 MET A O 1
ATOM 1457 N N . LEU A 1 184 ? -7.252 3.592 -6.434 1.00 88.94 184 LEU A N 1
ATOM 1458 C CA . LEU A 1 184 ? -7.931 4.652 -5.682 1.00 88.94 184 LEU A CA 1
ATOM 1459 C C . LEU A 1 184 ? -9.436 4.387 -5.574 1.00 88.94 184 LEU A C 1
ATOM 1461 O O . LEU A 1 184 ? -10.021 4.534 -4.495 1.00 88.94 184 LEU A O 1
ATOM 1465 N N . LYS A 1 185 ? -10.065 3.935 -6.663 1.00 91.06 185 LYS A N 1
ATOM 1466 C CA . LYS A 1 185 ? -11.483 3.559 -6.677 1.00 91.06 185 LYS A CA 1
ATOM 1467 C C . LYS A 1 185 ? -11.757 2.360 -5.767 1.00 91.06 185 LYS A C 1
ATOM 1469 O O . LYS A 1 185 ? -12.739 2.373 -5.017 1.00 91.06 185 LYS A O 1
ATOM 1474 N N . ALA A 1 186 ? -10.874 1.361 -5.764 1.00 89.94 186 ALA A N 1
ATOM 1475 C CA . ALA A 1 186 ? -10.956 0.221 -4.858 1.00 89.94 186 ALA A CA 1
ATOM 1476 C C . ALA A 1 186 ? -10.824 0.658 -3.389 1.00 89.94 186 ALA A C 1
ATOM 1478 O O . ALA A 1 186 ? -11.671 0.291 -2.572 1.00 89.94 186 ALA A O 1
ATOM 1479 N N . MET A 1 187 ? -9.853 1.514 -3.053 1.00 88.44 187 MET A N 1
ATOM 1480 C CA . MET A 1 187 ? -9.693 2.055 -1.697 1.00 88.44 187 MET A CA 1
ATOM 1481 C C . MET A 1 187 ? -10.915 2.862 -1.242 1.00 88.44 187 MET A C 1
ATOM 1483 O O . MET A 1 187 ? -11.373 2.700 -0.108 1.00 88.44 187 MET A O 1
ATOM 1487 N N . ALA A 1 188 ? -11.489 3.685 -2.124 1.00 89.69 188 ALA A N 1
ATOM 1488 C CA . ALA A 1 188 ? -12.713 4.424 -1.831 1.00 89.69 188 ALA A CA 1
ATOM 1489 C C . ALA A 1 188 ? -13.886 3.472 -1.546 1.00 89.69 188 ALA A C 1
ATOM 1491 O O . ALA A 1 188 ? -14.576 3.629 -0.537 1.00 89.69 188 ALA A O 1
ATOM 1492 N N . SER A 1 189 ? -14.066 2.433 -2.369 1.00 88.81 189 SER A N 1
ATOM 1493 C CA . SER A 1 189 ? -15.109 1.424 -2.149 1.00 88.81 189 SER A CA 1
ATOM 1494 C C . SER A 1 189 ? -14.913 0.666 -0.828 1.00 88.81 189 SER A C 1
ATOM 1496 O O . SER A 1 189 ? -15.861 0.497 -0.058 1.00 88.81 189 SER A O 1
ATOM 1498 N N . MET A 1 190 ? -13.672 0.311 -0.488 1.00 88.75 190 MET A N 1
ATOM 1499 C CA . MET A 1 190 ? -13.340 -0.386 0.753 1.00 88.75 190 MET A CA 1
ATOM 1500 C C . MET A 1 190 ? -13.632 0.482 1.980 1.00 88.75 190 MET A C 1
ATOM 1502 O O . MET A 1 190 ? -14.184 -0.009 2.965 1.00 88.75 190 MET A O 1
ATOM 1506 N N . LYS A 1 191 ? -13.338 1.785 1.904 1.00 90.38 191 LYS A N 1
ATOM 1507 C CA . LYS A 1 191 ? -13.673 2.748 2.959 1.00 90.38 191 LYS A CA 1
ATOM 1508 C C . LYS A 1 191 ? -15.185 2.823 3.181 1.00 90.38 191 LYS A C 1
ATOM 1510 O O . LYS A 1 191 ? -15.631 2.679 4.316 1.00 90.38 191 LYS A O 1
ATOM 1515 N N . THR A 1 192 ? -15.971 2.937 2.106 1.00 91.38 192 THR A N 1
ATOM 1516 C CA . THR A 1 192 ? -17.443 2.960 2.215 1.00 91.38 192 THR A CA 1
ATOM 1517 C C . THR A 1 192 ? -18.011 1.671 2.811 1.00 91.38 192 THR A C 1
ATOM 1519 O O . THR A 1 192 ? -18.923 1.720 3.636 1.00 91.38 192 THR A O 1
ATOM 1522 N N . TYR A 1 193 ? -17.445 0.512 2.459 1.00 89.19 193 TYR A N 1
ATOM 1523 C CA . TYR A 1 193 ? -17.843 -0.768 3.040 1.00 89.19 193 TYR A CA 1
ATOM 1524 C C . TYR A 1 193 ? -17.530 -0.835 4.540 1.00 89.19 193 TYR A C 1
ATOM 1526 O O . TYR A 1 193 ? -18.355 -1.299 5.328 1.00 89.19 193 TYR A O 1
ATOM 1534 N N . ASN A 1 194 ? -16.363 -0.335 4.951 1.00 89.88 194 ASN A N 1
ATOM 1535 C CA . ASN A 1 194 ? -15.953 -0.335 6.351 1.00 89.88 194 ASN A CA 1
ATOM 1536 C C . ASN A 1 194 ? -16.839 0.587 7.209 1.00 89.88 194 ASN A C 1
ATOM 1538 O O . ASN A 1 194 ? -17.238 0.214 8.313 1.00 89.88 194 ASN A O 1
ATOM 1542 N N . ASP A 1 195 ? -17.228 1.748 6.673 1.00 89.31 195 ASP A N 1
ATOM 1543 C CA . ASP A 1 195 ? -18.159 2.667 7.338 1.00 89.31 195 ASP A CA 1
ATOM 1544 C C . ASP A 1 195 ? -19.546 2.025 7.532 1.00 89.31 195 ASP A C 1
ATOM 1546 O O . ASP A 1 195 ? -20.114 2.077 8.629 1.00 89.31 195 ASP A O 1
ATOM 1550 N N . LEU A 1 196 ? -20.065 1.338 6.504 1.00 89.94 196 LEU A N 1
ATOM 1551 C CA . LEU A 1 196 ? -21.316 0.573 6.592 1.00 89.94 196 LEU A CA 1
ATOM 1552 C C . LEU A 1 196 ? -21.222 -0.562 7.619 1.00 89.94 196 LEU A C 1
ATOM 1554 O O . LEU A 1 196 ? -22.163 -0.792 8.387 1.00 89.94 196 LEU A O 1
ATOM 1558 N N . PHE A 1 197 ? -20.088 -1.263 7.658 1.00 90.19 197 PHE A N 1
ATOM 1559 C CA . PHE A 1 197 ? -19.842 -2.343 8.607 1.00 90.19 197 PHE A CA 1
ATOM 1560 C C . PHE A 1 197 ? -19.839 -1.836 10.058 1.00 90.19 197 PHE A C 1
ATOM 1562 O O . PHE A 1 197 ? -20.524 -2.398 10.920 1.00 90.19 197 PHE A O 1
ATOM 1569 N N . GLU A 1 198 ? -19.149 -0.728 10.335 1.00 89.94 198 GLU A N 1
ATOM 1570 C CA . GLU A 1 198 ? -19.138 -0.105 11.661 1.00 89.94 198 GLU A CA 1
ATOM 1571 C C . GLU A 1 198 ? -20.520 0.437 12.064 1.00 89.94 198 GLU A C 1
ATOM 1573 O O . GLU A 1 198 ? -20.931 0.323 13.226 1.00 89.94 198 GLU A O 1
ATOM 1578 N N . GLU A 1 199 ? -21.307 0.958 11.119 1.00 88.94 199 GLU A N 1
ATOM 1579 C CA . GLU A 1 199 ? -22.687 1.362 11.394 1.00 88.94 199 GLU A CA 1
ATOM 1580 C C . GLU A 1 199 ? -23.576 0.161 11.769 1.00 88.94 199 GLU A C 1
ATOM 1582 O O . GLU A 1 199 ? -24.360 0.230 12.727 1.00 88.94 199 GLU A O 1
ATOM 1587 N N . GLN A 1 200 ? -23.434 -0.972 11.072 1.00 85.94 200 GLN A N 1
ATOM 1588 C CA . GLN A 1 200 ? -24.143 -2.208 11.413 1.00 85.94 200 GLN A CA 1
ATOM 1589 C C . GLN A 1 200 ? -23.740 -2.737 12.792 1.00 85.94 200 GLN A C 1
ATOM 1591 O O . GLN A 1 200 ? -24.611 -3.079 13.599 1.00 85.94 200 GLN A O 1
ATOM 1596 N N . LYS A 1 201 ? -22.444 -2.731 13.112 1.00 88.69 201 LYS A N 1
ATOM 1597 C CA . LYS A 1 201 ? -21.924 -3.136 14.423 1.00 88.69 201 LYS A CA 1
ATOM 1598 C C . LYS A 1 201 ? -22.504 -2.275 15.547 1.00 88.69 201 LYS A C 1
ATOM 1600 O O . LYS A 1 201 ? -22.995 -2.812 16.543 1.00 88.69 201 LYS A O 1
ATOM 1605 N N . LYS A 1 202 ? -22.574 -0.951 15.355 1.00 89.25 202 LYS A N 1
ATOM 1606 C CA . LYS A 1 202 ? -23.241 -0.022 16.288 1.00 89.25 202 LYS A CA 1
ATOM 1607 C C . LYS A 1 202 ? -24.735 -0.328 16.439 1.00 89.25 202 LYS A C 1
ATOM 1609 O O . LYS A 1 202 ? -25.256 -0.288 17.557 1.00 89.25 202 LYS A O 1
ATOM 1614 N N . LYS A 1 203 ? -25.446 -0.659 15.353 1.00 88.38 203 LYS A N 1
ATOM 1615 C CA . LYS A 1 203 ? -26.871 -1.055 15.402 1.00 88.38 203 LYS A CA 1
ATOM 1616 C C . LYS A 1 203 ? -27.074 -2.354 16.186 1.00 88.38 203 LYS A C 1
ATOM 1618 O O . LYS A 1 203 ? -28.002 -2.427 16.995 1.00 88.38 203 LYS A O 1
ATOM 1623 N N . ILE A 1 204 ? -26.211 -3.353 15.993 1.00 84.75 204 ILE A N 1
ATOM 1624 C CA . ILE A 1 204 ? -26.250 -4.618 16.741 1.00 84.75 204 ILE A CA 1
ATOM 1625 C C . ILE A 1 204 ? -25.976 -4.360 18.225 1.00 84.75 204 ILE A C 1
ATOM 1627 O O . ILE A 1 204 ? -26.787 -4.768 19.054 1.00 84.75 204 ILE A O 1
ATOM 1631 N N . ALA A 1 205 ? -24.931 -3.598 18.559 1.00 86.44 205 ALA A N 1
ATOM 1632 C CA . ALA A 1 205 ? -24.585 -3.254 19.940 1.00 86.44 205 ALA A CA 1
ATOM 1633 C C . ALA A 1 205 ? -25.719 -2.512 20.676 1.00 86.44 205 ALA A C 1
ATOM 1635 O O . ALA A 1 205 ? -26.031 -2.801 21.830 1.00 86.44 205 ALA A O 1
ATOM 1636 N N . LYS A 1 206 ? -26.417 -1.588 19.999 1.00 88.56 206 LYS A N 1
ATOM 1637 C CA . LYS A 1 206 ? -27.601 -0.920 20.571 1.00 88.56 206 LYS A CA 1
ATOM 1638 C C . LYS A 1 206 ? -28.744 -1.907 20.840 1.00 88.56 206 LYS A C 1
ATOM 1640 O O . LYS A 1 206 ? -29.415 -1.806 21.870 1.00 88.56 206 LYS A O 1
ATOM 1645 N N . LYS A 1 207 ? -28.979 -2.865 19.933 1.00 86.06 207 LYS A N 1
ATOM 1646 C CA . LYS A 1 207 ? -30.012 -3.903 20.101 1.00 86.06 207 LYS A CA 1
ATOM 1647 C C . LYS A 1 207 ? -29.670 -4.865 21.242 1.00 86.06 207 LYS A C 1
ATOM 1649 O O . LYS A 1 207 ? -30.567 -5.196 22.017 1.00 86.06 207 LYS A O 1
ATOM 1654 N N . THR A 1 208 ? -28.414 -5.293 21.369 1.00 80.50 208 THR A N 1
ATOM 1655 C CA . THR A 1 208 ? -27.972 -6.181 22.457 1.00 80.50 208 THR A CA 1
ATOM 1656 C C . THR A 1 208 ? -28.066 -5.481 23.808 1.00 80.50 208 THR A C 1
ATOM 1658 O O . THR A 1 208 ? -28.724 -6.008 24.700 1.00 80.50 208 THR A O 1
ATOM 1661 N N . HIS A 1 209 ? -27.573 -4.244 23.924 1.00 85.69 209 HIS A N 1
ATOM 1662 C CA . HIS A 1 209 ? -27.680 -3.457 25.156 1.00 85.69 209 HIS A CA 1
ATOM 1663 C C . HIS A 1 209 ? -29.143 -3.245 25.589 1.00 85.69 209 HIS A C 1
ATOM 1665 O O . HIS A 1 209 ? -29.484 -3.367 26.767 1.00 85.69 209 HIS A O 1
ATOM 1671 N N . LYS A 1 210 ? -30.057 -2.987 24.639 1.00 88.69 210 LYS A N 1
ATOM 1672 C CA . LYS A 1 210 ? -31.496 -2.882 24.940 1.00 88.69 210 LYS A CA 1
ATOM 1673 C C . LYS A 1 210 ? -32.068 -4.200 25.484 1.00 88.69 210 LYS A C 1
ATOM 1675 O O . LYS A 1 210 ? -32.865 -4.166 26.419 1.00 88.69 210 LYS A O 1
ATOM 1680 N N . ARG A 1 211 ? -31.663 -5.349 24.928 1.00 84.19 211 ARG A N 1
ATOM 1681 C CA . ARG A 1 211 ? -32.083 -6.680 25.407 1.00 84.19 211 ARG A CA 1
ATOM 1682 C C . ARG A 1 211 ? -31.528 -6.991 26.796 1.00 84.19 211 ARG A C 1
ATOM 1684 O O . ARG A 1 211 ? -32.276 -7.473 27.641 1.00 84.19 211 ARG A O 1
ATOM 1691 N N . GLU A 1 212 ? -30.263 -6.676 27.054 1.00 85.19 212 GLU A N 1
ATOM 1692 C CA . GLU A 1 212 ? -29.639 -6.866 28.368 1.00 85.19 212 GLU A CA 1
ATOM 1693 C C . GLU A 1 212 ? -30.308 -6.014 29.445 1.00 85.19 212 GLU A C 1
ATOM 1695 O O . GLU A 1 212 ? -30.629 -6.524 30.519 1.00 85.19 212 GLU A O 1
ATOM 1700 N N . LYS A 1 213 ? -30.607 -4.744 29.139 1.00 90.38 213 LYS A N 1
ATOM 1701 C CA . LYS A 1 213 ? -31.323 -3.855 30.061 1.00 90.38 213 LYS A CA 1
ATOM 1702 C C . LYS A 1 213 ? -32.694 -4.421 30.446 1.00 90.38 213 LYS A C 1
ATOM 1704 O O . LYS A 1 213 ? -33.015 -4.468 31.632 1.00 90.38 213 LYS A O 1
ATOM 1709 N N . LEU A 1 214 ? -33.460 -4.918 29.470 1.00 86.94 214 LEU A N 1
ATOM 1710 C CA . LEU A 1 214 ? -34.751 -5.573 29.721 1.00 86.94 214 LEU A CA 1
ATOM 1711 C C . LEU A 1 214 ? -34.594 -6.861 30.543 1.00 86.94 214 LEU A C 1
ATOM 1713 O O . LEU A 1 214 ? -35.366 -7.101 31.469 1.00 86.94 214 LEU A O 1
ATOM 1717 N N . ALA A 1 215 ? -33.572 -7.673 30.263 1.00 88.12 215 ALA A N 1
ATOM 1718 C CA . ALA A 1 215 ? -33.308 -8.895 31.020 1.00 88.12 215 ALA A CA 1
ATOM 1719 C C . ALA A 1 215 ? -32.945 -8.604 32.488 1.00 88.12 215 ALA A C 1
ATOM 1721 O O . ALA A 1 215 ? -33.401 -9.309 33.393 1.00 88.12 215 ALA A O 1
ATOM 1722 N N . ILE A 1 216 ? -32.153 -7.558 32.743 1.00 88.31 216 ILE A N 1
ATOM 1723 C CA . ILE A 1 216 ? -31.822 -7.103 34.100 1.00 88.31 216 ILE A CA 1
ATOM 1724 C C . ILE A 1 216 ? -33.086 -6.626 34.826 1.00 88.31 216 ILE A C 1
ATOM 1726 O O . ILE A 1 216 ? -33.313 -7.011 35.975 1.00 88.31 216 ILE A O 1
ATOM 1730 N N . GLU A 1 217 ? -33.931 -5.841 34.158 1.00 89.94 217 GLU A N 1
ATOM 1731 C CA . GLU A 1 217 ? -35.186 -5.341 34.721 1.00 89.94 217 GLU A CA 1
ATOM 1732 C C . GLU A 1 217 ? -36.146 -6.484 35.087 1.00 89.94 217 GLU A C 1
ATOM 1734 O O . GLU A 1 217 ? -36.656 -6.526 36.210 1.00 89.94 217 GLU A O 1
ATOM 1739 N N . MET A 1 218 ? -36.297 -7.484 34.212 1.00 88.44 218 MET A N 1
ATOM 1740 C CA . MET A 1 218 ? -37.092 -8.684 34.496 1.00 88.44 218 MET A CA 1
ATOM 1741 C C . MET A 1 218 ? -36.535 -9.486 35.679 1.00 88.44 218 MET A C 1
ATOM 1743 O O . MET A 1 218 ? -37.296 -9.890 36.562 1.00 88.44 218 MET A O 1
ATOM 1747 N N . LYS A 1 219 ? -35.211 -9.684 35.754 1.00 88.62 219 LYS A N 1
ATOM 1748 C CA . LYS A 1 219 ? -34.570 -10.383 36.884 1.00 88.62 219 LYS A CA 1
ATOM 1749 C C . LYS A 1 219 ? -34.774 -9.639 38.205 1.00 88.62 219 LYS A C 1
ATOM 1751 O O . LYS A 1 219 ? -35.053 -10.264 39.231 1.00 88.62 219 LYS A O 1
ATOM 1756 N N . LEU A 1 220 ? -34.667 -8.310 38.198 1.00 91.88 220 LEU A N 1
ATOM 1757 C CA . LEU A 1 220 ? -34.937 -7.478 39.372 1.00 91.88 220 LEU A CA 1
ATOM 1758 C C . LEU A 1 220 ? -36.412 -7.541 39.785 1.00 91.88 220 LEU A C 1
ATOM 1760 O O . LEU A 1 220 ? -36.698 -7.670 40.979 1.00 91.88 220 LEU A O 1
ATOM 1764 N N . GLY A 1 221 ? -37.336 -7.503 38.822 1.00 89.44 221 GLY A N 1
ATOM 1765 C CA . GLY A 1 221 ? -38.772 -7.676 39.049 1.00 89.44 221 GLY A CA 1
ATOM 1766 C C . GLY A 1 221 ? -39.097 -9.021 39.702 1.00 89.44 221 GLY A C 1
ATOM 1767 O O . GLY A 1 221 ? -39.712 -9.056 40.771 1.00 89.44 221 GLY A O 1
ATOM 1768 N N . ALA A 1 222 ? -38.586 -10.120 39.139 1.00 88.75 222 ALA A N 1
ATOM 1769 C CA . ALA A 1 222 ? -38.753 -11.467 39.686 1.00 88.75 222 ALA A CA 1
ATOM 1770 C C . ALA A 1 222 ? -38.178 -11.591 41.109 1.00 88.75 222 ALA A C 1
ATOM 1772 O O . ALA A 1 222 ? -38.824 -12.134 42.007 1.00 88.75 222 ALA A O 1
ATOM 1773 N N . ARG A 1 223 ? -36.995 -11.012 41.364 1.00 89.44 223 ARG A N 1
ATOM 1774 C CA . ARG A 1 223 ? -36.379 -11.011 42.702 1.00 89.44 223 ARG A CA 1
ATOM 1775 C C . ARG A 1 223 ? -37.211 -10.231 43.724 1.00 89.44 223 ARG A C 1
ATOM 1777 O O . ARG A 1 223 ? -37.314 -10.661 44.874 1.00 89.44 223 ARG A O 1
ATOM 1784 N N . LYS A 1 224 ? -37.809 -9.100 43.333 1.00 90.56 224 LYS A N 1
ATOM 1785 C CA . LYS A 1 224 ? -38.720 -8.324 44.196 1.00 90.56 224 LYS A CA 1
ATOM 1786 C C . LYS A 1 224 ? -40.000 -9.106 44.506 1.00 90.56 224 LYS A C 1
ATOM 1788 O O . LYS A 1 224 ? -40.400 -9.140 45.668 1.00 90.56 224 LYS A O 1
ATOM 1793 N N . ALA A 1 225 ? -40.599 -9.767 43.514 1.00 89.12 225 ALA A N 1
ATOM 1794 C CA . ALA A 1 225 ? -41.777 -10.614 43.710 1.00 89.12 225 ALA A CA 1
ATOM 1795 C C . ALA A 1 225 ? -41.488 -11.776 44.677 1.00 89.12 225 ALA A C 1
ATOM 1797 O O . ALA A 1 225 ? -42.226 -11.976 45.640 1.00 89.12 225 ALA A O 1
ATOM 1798 N N . LEU A 1 226 ? -40.348 -12.454 44.507 1.00 91.81 226 LEU A N 1
ATOM 1799 C CA . LEU A 1 226 ? -39.924 -13.535 45.398 1.00 91.81 226 LEU A CA 1
ATOM 1800 C C . LEU A 1 226 ? -39.717 -13.057 46.845 1.00 91.81 226 LEU A C 1
ATOM 1802 O O . LEU A 1 226 ? -40.090 -13.752 47.787 1.00 91.81 226 LEU A O 1
ATOM 1806 N N . ARG A 1 227 ? -39.143 -11.861 47.046 1.00 90.00 227 ARG A N 1
ATOM 1807 C CA . ARG A 1 227 ? -39.002 -11.266 48.388 1.00 90.00 227 ARG A CA 1
ATOM 1808 C C . ARG A 1 227 ? -40.357 -10.984 49.033 1.00 90.00 227 ARG A C 1
ATOM 1810 O O . ARG A 1 227 ? -40.508 -11.247 50.220 1.00 90.00 227 ARG A O 1
ATOM 1817 N N . ARG A 1 228 ? -41.332 -10.475 48.270 1.00 90.19 228 ARG A N 1
ATOM 1818 C CA . ARG A 1 228 ? -42.697 -10.246 48.773 1.00 90.19 228 ARG A CA 1
ATOM 1819 C C . ARG A 1 228 ? -43.347 -11.555 49.214 1.00 90.19 228 ARG A C 1
ATOM 1821 O O . ARG A 1 228 ? -43.876 -11.596 50.317 1.00 90.19 228 ARG A O 1
ATOM 1828 N N . LEU A 1 229 ? -43.220 -12.616 48.416 1.00 91.06 229 LEU A N 1
ATOM 1829 C CA . LEU A 1 229 ? -43.749 -13.939 48.756 1.00 91.06 229 LEU A CA 1
ATOM 1830 C C . LEU A 1 229 ? -43.139 -14.474 50.065 1.00 91.06 229 LEU A C 1
ATOM 1832 O O . LEU A 1 229 ? -43.863 -14.809 50.994 1.00 91.06 229 LEU A O 1
ATOM 1836 N N . LYS A 1 230 ? -41.805 -14.419 50.197 1.00 91.38 230 LYS A N 1
ATOM 1837 C CA . LYS A 1 230 ? -41.110 -14.830 51.431 1.00 91.38 230 LYS A CA 1
ATOM 1838 C C . LYS A 1 230 ? -41.531 -14.016 52.657 1.00 91.38 230 LYS A C 1
ATOM 1840 O O . LYS A 1 230 ? -41.629 -14.565 53.746 1.00 91.38 230 LYS A O 1
ATOM 1845 N N . MET A 1 231 ? -41.766 -12.712 52.501 1.00 89.88 231 MET A N 1
ATOM 1846 C CA . MET A 1 231 ? -42.228 -11.865 53.607 1.00 89.88 231 MET A CA 1
ATOM 1847 C C . MET A 1 231 ? -43.643 -12.232 54.067 1.00 89.88 231 MET A C 1
ATOM 1849 O O . MET A 1 231 ? -43.916 -12.155 55.262 1.00 89.88 231 MET A O 1
ATOM 1853 N N . VAL A 1 232 ? -44.525 -12.643 53.151 1.00 90.75 232 VAL A N 1
ATOM 1854 C CA . VAL A 1 232 ? -45.864 -13.146 53.498 1.00 90.75 232 VAL A CA 1
ATOM 1855 C C . VAL A 1 232 ? -45.752 -14.447 54.296 1.00 90.75 232 VAL A C 1
ATOM 1857 O O . VAL A 1 232 ? -46.350 -14.545 55.364 1.00 90.75 232 VAL A O 1
ATOM 1860 N N . ASP A 1 233 ? -44.904 -15.385 53.864 1.00 89.50 233 ASP A N 1
ATOM 1861 C CA . ASP A 1 233 ? -44.673 -16.641 54.593 1.00 89.50 233 ASP A CA 1
ATOM 1862 C C . ASP A 1 233 ? -44.102 -16.408 56.000 1.00 89.50 233 ASP A C 1
ATOM 1864 O O . ASP A 1 233 ? -44.510 -17.058 56.963 1.00 89.50 233 ASP A O 1
ATOM 1868 N N . VAL A 1 234 ? -43.161 -15.467 56.140 1.00 90.44 234 VAL A N 1
ATOM 1869 C CA . VAL A 1 234 ? -42.582 -15.104 57.444 1.00 90.44 234 VAL A CA 1
ATOM 1870 C C . VAL A 1 234 ? -43.642 -14.494 58.362 1.00 90.44 234 VAL A C 1
ATOM 1872 O O . VAL A 1 234 ? -43.721 -14.887 59.524 1.00 90.44 234 VAL A O 1
ATOM 1875 N N . ARG A 1 235 ? -44.488 -13.587 57.854 1.00 89.88 235 ARG A N 1
ATOM 1876 C CA . ARG A 1 235 ? -45.601 -13.017 58.634 1.00 89.88 235 ARG A CA 1
ATOM 1877 C C . ARG A 1 235 ? -46.573 -14.102 59.097 1.00 89.88 235 ARG A C 1
ATOM 1879 O O . ARG A 1 235 ? -46.881 -14.155 60.282 1.00 89.88 235 ARG A O 1
ATOM 1886 N N . ALA A 1 236 ? -46.941 -15.026 58.210 1.00 88.69 236 ALA A N 1
ATOM 1887 C CA . ALA A 1 236 ? -47.807 -16.152 58.552 1.00 88.69 236 ALA A CA 1
ATOM 1888 C C . ALA A 1 236 ? -47.192 -17.076 59.626 1.00 88.69 236 ALA A C 1
ATOM 1890 O O . ALA A 1 236 ? -47.911 -17.604 60.474 1.00 88.69 236 ALA A O 1
ATOM 1891 N N . ARG A 1 237 ? -45.863 -17.272 59.631 1.00 89.06 237 ARG A N 1
ATOM 1892 C CA . ARG A 1 237 ? -45.168 -18.029 60.692 1.00 89.06 237 ARG A CA 1
ATOM 1893 C C . ARG A 1 237 ? -45.181 -17.300 62.032 1.00 89.06 237 ARG A C 1
ATOM 1895 O O . ARG A 1 237 ? -45.472 -17.932 63.042 1.00 89.06 237 ARG A O 1
ATOM 1902 N N . ILE A 1 238 ? -44.902 -15.996 62.033 1.00 87.62 238 ILE A N 1
ATOM 1903 C CA . ILE A 1 238 ? -44.918 -15.177 63.254 1.00 87.62 238 ILE A CA 1
ATOM 1904 C C . ILE A 1 238 ? -46.324 -15.161 63.865 1.00 87.62 238 ILE A C 1
ATOM 1906 O O . ILE A 1 238 ? -46.466 -15.331 65.072 1.00 87.62 238 ILE A O 1
ATOM 1910 N N . GLU A 1 239 ? -47.370 -15.013 63.048 1.00 87.62 239 GLU A N 1
ATOM 1911 C CA . GLU A 1 239 ? -48.760 -15.056 63.518 1.00 87.62 239 GLU A CA 1
ATOM 1912 C C . GLU A 1 239 ? -49.107 -16.403 64.170 1.00 87.62 239 GLU A C 1
ATOM 1914 O O . GLU A 1 239 ? -49.711 -16.422 65.244 1.00 87.62 239 GLU A O 1
ATOM 1919 N N . LYS A 1 240 ? -48.666 -17.528 63.586 1.00 85.00 240 LYS A N 1
ATOM 1920 C CA . LYS A 1 240 ? -48.841 -18.858 64.196 1.00 85.00 240 LYS A CA 1
ATOM 1921 C C . LYS A 1 240 ? -48.085 -19.000 65.518 1.00 85.00 240 LYS A C 1
ATOM 1923 O O . LYS A 1 240 ? -48.666 -19.468 66.492 1.00 85.00 240 LYS A O 1
ATOM 1928 N N . GLU A 1 241 ? -46.823 -18.578 65.571 1.00 84.38 241 GLU A N 1
ATOM 1929 C CA . GLU A 1 241 ? -46.005 -18.674 66.787 1.00 84.38 241 GLU A CA 1
ATOM 1930 C C . GLU A 1 241 ? -46.574 -17.808 67.923 1.00 84.38 241 GLU A C 1
ATOM 1932 O O . GLU A 1 241 ? -46.661 -18.253 69.068 1.00 84.38 241 GLU A O 1
ATOM 1937 N N . ASN A 1 242 ? -47.039 -16.596 67.609 1.00 82.06 242 ASN A N 1
ATOM 1938 C CA . ASN A 1 242 ? -47.690 -15.719 68.582 1.00 82.06 242 ASN A CA 1
ATOM 1939 C C . ASN A 1 242 ? -49.024 -16.302 69.074 1.00 82.06 242 ASN A C 1
ATOM 1941 O O . ASN A 1 242 ? -49.305 -16.249 70.271 1.00 82.06 242 ASN A O 1
ATOM 1945 N N . ALA A 1 243 ? -49.816 -16.922 68.191 1.00 77.88 243 ALA A N 1
ATOM 1946 C CA . ALA A 1 243 ? -51.041 -17.618 68.583 1.00 77.88 243 ALA A CA 1
ATOM 1947 C C . ALA A 1 243 ? -50.769 -18.837 69.491 1.00 77.88 243 ALA A C 1
ATOM 1949 O O . ALA A 1 243 ? -51.575 -19.140 70.372 1.00 77.88 243 ALA A O 1
ATOM 1950 N N . GLU A 1 244 ? -49.641 -19.532 69.316 1.00 79.38 244 GLU A N 1
ATOM 1951 C CA . GLU A 1 244 ? -49.221 -20.627 70.202 1.00 79.38 244 GLU A CA 1
ATOM 1952 C C . GLU A 1 244 ? -48.695 -20.130 71.556 1.00 79.38 244 GLU A C 1
ATOM 1954 O O . GLU A 1 244 ? -49.021 -20.723 72.588 1.00 79.38 244 GLU A O 1
ATOM 1959 N N . LYS A 1 245 ? -47.930 -19.031 71.588 1.00 73.31 245 LYS A N 1
ATOM 1960 C CA . LYS A 1 245 ? -47.454 -18.410 72.839 1.00 73.31 245 LYS A CA 1
ATOM 1961 C C . LYS A 1 245 ? -48.607 -17.870 73.683 1.00 73.31 245 LYS A C 1
ATOM 1963 O O . LYS A 1 245 ? -48.662 -18.165 74.875 1.00 73.31 245 LYS A O 1
ATOM 1968 N N . ALA A 1 246 ? -49.595 -17.228 73.057 1.00 68.44 246 ALA A N 1
ATOM 1969 C CA . ALA A 1 246 ? -50.811 -16.775 73.736 1.00 68.44 246 ALA A CA 1
ATOM 1970 C C . ALA A 1 246 ? -51.604 -17.925 74.396 1.00 68.44 246 ALA A C 1
ATOM 1972 O O . ALA A 1 246 ? -52.305 -17.712 75.383 1.00 68.44 246 ALA A O 1
ATOM 1973 N N . LYS A 1 247 ? -51.477 -19.167 73.899 1.00 66.88 247 LYS A N 1
ATOM 1974 C CA . LYS A 1 247 ? -52.080 -20.354 74.534 1.00 66.88 247 LYS A CA 1
ATOM 1975 C C . LYS A 1 247 ? -51.259 -20.900 75.709 1.00 66.88 247 LYS A C 1
ATOM 1977 O O . LYS A 1 247 ? -51.833 -21.561 76.569 1.00 66.88 247 LYS A O 1
ATOM 1982 N N . LYS A 1 248 ? -49.947 -20.639 75.760 1.00 60.12 248 LYS A N 1
ATOM 1983 C CA . LYS A 1 248 ? -49.028 -21.133 76.803 1.00 60.12 248 LYS A CA 1
ATOM 1984 C C . LYS A 1 248 ? -48.833 -20.166 77.979 1.00 60.12 248 LYS A C 1
ATOM 1986 O O . LYS A 1 248 ? -48.436 -20.616 79.045 1.00 60.12 248 LYS A O 1
ATOM 1991 N N . GLU A 1 249 ? -49.158 -18.880 77.835 1.00 54.88 249 GLU A N 1
ATOM 1992 C CA . GLU A 1 249 ? -49.038 -17.877 78.915 1.00 54.88 249 GLU A CA 1
ATOM 1993 C C . GLU A 1 249 ? -50.134 -17.937 79.997 1.00 54.88 249 GLU A C 1
ATOM 1995 O O . GLU A 1 249 ? -50.128 -17.143 80.935 1.00 54.88 249 GLU A O 1
ATOM 2000 N N . LYS A 1 250 ? -51.024 -18.937 79.972 1.00 51.25 250 LYS A N 1
ATOM 2001 C CA . LYS A 1 250 ? -51.752 -19.348 81.185 1.00 51.25 250 LYS A CA 1
ATOM 2002 C C . LYS A 1 250 ? -50.818 -20.201 82.050 1.00 51.25 250 LYS A C 1
ATOM 2004 O O . LYS A 1 250 ? -50.946 -21.422 82.095 1.00 51.25 250 LYS A O 1
ATOM 2009 N N . GLY A 1 251 ? -49.821 -19.553 82.652 1.00 48.66 251 GLY A N 1
ATOM 2010 C CA . GLY A 1 251 ? -48.819 -20.211 83.487 1.00 48.66 251 GLY A CA 1
ATOM 2011 C C . GLY A 1 251 ? -49.456 -20.949 84.676 1.00 48.66 251 GLY A C 1
ATOM 2012 O O . GLY A 1 251 ? -50.454 -20.473 85.222 1.00 48.66 251 GLY A O 1
ATOM 2013 N N . PRO A 1 252 ? -48.911 -22.109 85.083 1.00 56.03 252 PRO A N 1
ATOM 2014 C CA . PRO A 1 252 ? -49.341 -22.788 86.299 1.00 56.03 252 PRO A CA 1
ATOM 2015 C C . PRO A 1 252 ? -49.113 -21.849 87.488 1.00 56.03 252 PRO A C 1
ATOM 2017 O O . PRO A 1 252 ? -48.030 -21.277 87.626 1.00 56.03 252 PRO A O 1
ATOM 2020 N N . GLY A 1 253 ? -50.137 -21.656 88.322 1.00 60.53 253 GLY A N 1
ATOM 2021 C CA . GLY A 1 253 ? -50.012 -20.871 89.549 1.00 60.53 253 GLY A CA 1
ATOM 2022 C C . GLY A 1 253 ? -48.814 -21.349 90.372 1.00 60.53 253 GLY A C 1
ATOM 2023 O O . GLY A 1 253 ? -48.523 -22.545 90.408 1.00 60.53 253 GLY A O 1
ATOM 2024 N N . LEU A 1 254 ? -48.091 -20.410 90.989 1.00 66.94 254 LEU A N 1
ATOM 2025 C CA . LEU A 1 254 ? -46.962 -20.716 91.866 1.00 66.94 254 LEU A CA 1
ATOM 2026 C C . LEU A 1 254 ? -47.390 -21.768 92.892 1.00 66.94 254 LEU A C 1
ATOM 2028 O O . LEU A 1 254 ? -48.340 -21.551 93.640 1.00 66.94 254 LEU A O 1
ATOM 2032 N N . ASP A 1 255 ? -46.692 -22.902 92.927 1.00 76.06 255 ASP A N 1
ATOM 2033 C CA . ASP A 1 255 ? -46.942 -23.920 93.941 1.00 76.06 255 ASP A CA 1
ATOM 2034 C C . ASP A 1 255 ? -46.633 -23.324 95.327 1.00 76.06 255 ASP A C 1
ATOM 2036 O O . ASP A 1 255 ? -45.490 -22.954 95.631 1.00 76.06 255 ASP A O 1
ATOM 2040 N N . MET A 1 256 ? -47.674 -23.169 96.147 1.00 79.69 256 MET A N 1
ATOM 2041 C CA . MET A 1 256 ? -47.603 -22.597 97.496 1.00 79.69 256 MET A CA 1
ATOM 2042 C C . MET A 1 256 ? -47.286 -23.653 98.561 1.00 79.69 256 MET A C 1
ATOM 2044 O O . MET A 1 256 ? -47.317 -23.342 99.753 1.00 79.69 256 MET A O 1
ATOM 2048 N N . SER A 1 257 ? -46.955 -24.885 98.155 1.00 87.50 257 SER A N 1
ATOM 2049 C CA . SER A 1 257 ? -46.493 -25.922 99.072 1.00 87.50 257 SER A CA 1
ATOM 2050 C C . SER A 1 257 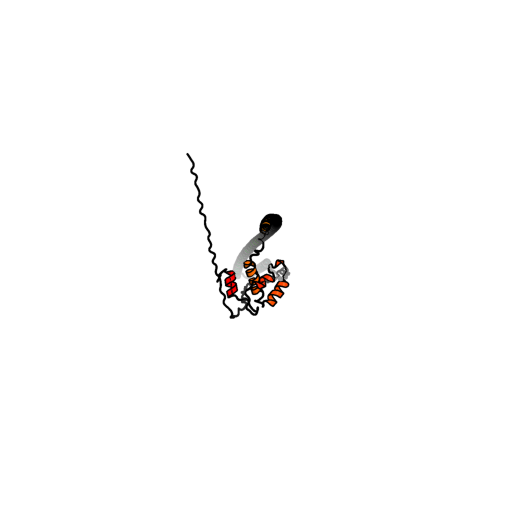? -45.278 -25.449 99.882 1.00 87.50 257 SER A C 1
ATOM 2052 O O . SER A 1 257 ? -44.381 -24.765 99.385 1.00 87.50 257 SER A O 1
ATOM 2054 N N . GLU A 1 258 ? -45.233 -25.810 101.166 1.00 87.81 258 GLU A N 1
ATOM 2055 C CA . GLU A 1 258 ? -44.175 -25.371 102.088 1.00 87.81 258 GLU A CA 1
ATOM 2056 C C . GLU A 1 258 ? -42.775 -25.802 101.617 1.00 87.81 258 GLU A C 1
ATOM 2058 O O . GLU A 1 258 ? -41.795 -25.073 101.778 1.00 87.81 258 GLU A O 1
ATOM 2063 N N . LYS A 1 259 ? -42.693 -26.969 100.965 1.00 89.06 259 LYS A N 1
ATOM 2064 C CA . LYS A 1 259 ? -41.472 -27.477 100.337 1.00 89.06 259 LYS A CA 1
ATOM 2065 C C . LYS A 1 259 ? -41.000 -26.558 99.207 1.00 89.06 259 LYS A C 1
ATOM 2067 O O . LYS A 1 259 ? -39.838 -26.158 99.204 1.00 89.06 259 LYS A O 1
ATOM 2072 N N . ALA A 1 260 ? -41.900 -26.179 98.298 1.00 89.06 260 ALA A N 1
ATOM 2073 C CA . ALA A 1 260 ? -41.584 -25.267 97.202 1.00 89.06 260 ALA A CA 1
ATOM 2074 C C . ALA A 1 260 ? -41.229 -23.860 97.713 1.00 89.06 260 ALA A C 1
ATOM 2076 O O . ALA A 1 260 ? -40.315 -23.226 97.185 1.00 89.06 260 ALA A O 1
ATOM 2077 N N . ARG A 1 261 ? -41.890 -23.385 98.780 1.00 92.81 261 ARG A N 1
ATOM 2078 C CA . ARG A 1 261 ? -41.547 -22.125 99.466 1.00 92.81 261 ARG A CA 1
ATOM 2079 C C . ARG A 1 261 ? -40.124 -22.174 100.037 1.00 92.81 261 ARG A C 1
ATOM 2081 O O . ARG A 1 261 ? -39.310 -21.316 99.699 1.00 92.81 261 ARG A O 1
ATOM 2088 N N . ARG A 1 262 ? -39.776 -23.213 100.808 1.00 93.19 262 ARG A N 1
ATOM 2089 C CA . ARG A 1 262 ? -38.410 -23.408 101.339 1.00 93.19 262 ARG A CA 1
ATOM 2090 C C . ARG A 1 262 ? -37.356 -23.473 100.242 1.00 93.19 262 ARG A C 1
ATOM 2092 O O . ARG A 1 262 ? -36.314 -22.838 100.377 1.00 93.19 262 ARG A O 1
ATOM 2099 N N . GLU A 1 263 ? -37.615 -24.210 99.166 1.00 93.19 263 GLU A N 1
ATOM 2100 C CA . GLU A 1 263 ? -36.698 -24.322 98.029 1.00 93.19 263 GLU A CA 1
ATOM 2101 C C . GLU A 1 263 ? -36.457 -22.969 97.353 1.00 93.19 263 GLU A C 1
ATOM 2103 O O . GLU A 1 263 ? -35.306 -22.574 97.146 1.00 93.19 263 GLU A O 1
ATOM 2108 N N . ARG A 1 264 ? -37.530 -22.217 97.071 1.00 92.50 264 ARG A N 1
ATOM 2109 C CA . ARG A 1 264 ? -37.431 -20.872 96.489 1.00 92.50 264 ARG A CA 1
ATOM 2110 C C . ARG A 1 264 ? -36.592 -19.952 97.365 1.00 92.50 264 ARG A C 1
ATOM 2112 O O . ARG A 1 264 ? -35.696 -19.274 96.862 1.00 92.50 264 ARG A O 1
ATOM 2119 N N . VAL A 1 265 ? -36.837 -19.952 98.671 1.00 95.00 265 VAL A N 1
ATOM 2120 C CA . VAL A 1 265 ? -36.110 -19.076 99.599 1.00 95.00 265 VAL A CA 1
ATOM 2121 C C . VAL A 1 265 ? -34.672 -19.508 99.803 1.00 95.00 265 VAL A C 1
ATOM 2123 O O . VAL A 1 265 ? -33.786 -18.660 99.894 1.00 95.00 265 VAL A O 1
ATOM 2126 N N . TYR A 1 266 ? -34.394 -20.806 99.768 1.00 95.88 266 TYR A N 1
ATOM 2127 C CA . TYR A 1 266 ? -33.028 -21.311 99.765 1.00 95.88 266 TYR A CA 1
ATOM 2128 C C . TYR A 1 266 ? -32.255 -20.905 98.514 1.00 95.88 266 TYR A C 1
ATOM 2130 O O . TYR A 1 266 ? -31.107 -20.477 98.618 1.00 95.88 266 TYR A O 1
ATOM 2138 N N . MET A 1 267 ? -32.885 -20.972 97.337 1.00 93.88 267 MET A N 1
ATOM 2139 C CA . MET A 1 267 ? -32.282 -20.464 96.105 1.00 93.88 267 MET A CA 1
ATOM 2140 C C . MET A 1 267 ? -32.004 -18.960 96.184 1.00 93.88 267 MET A C 1
ATOM 2142 O O . MET A 1 267 ? -30.982 -18.491 95.688 1.00 93.88 267 MET A O 1
ATOM 2146 N N . TRP A 1 268 ? -32.875 -18.189 96.834 1.00 93.69 268 TRP A N 1
ATOM 2147 C CA . TRP A 1 268 ? -32.617 -16.774 97.104 1.00 93.69 268 TRP A CA 1
ATOM 2148 C C . TRP A 1 268 ? -31.446 -16.565 98.068 1.00 93.69 268 TRP A C 1
ATOM 2150 O O . TRP A 1 268 ? -30.581 -15.722 97.817 1.00 93.69 268 TRP A O 1
ATOM 2160 N N . TYR A 1 269 ? -31.370 -17.350 99.142 1.00 96.31 269 TYR A N 1
ATOM 2161 C CA . TYR A 1 269 ? -30.253 -17.331 100.085 1.00 96.31 269 TYR A CA 1
ATOM 2162 C C . TYR A 1 269 ? -28.913 -17.620 99.390 1.00 96.31 269 TYR A C 1
ATOM 2164 O O . TYR A 1 269 ? -27.949 -16.876 99.578 1.00 96.31 269 TYR A O 1
ATOM 2172 N N . THR A 1 270 ? -28.849 -18.642 98.531 1.00 94.75 270 THR A N 1
ATOM 2173 C CA . THR A 1 270 ? -27.620 -18.983 97.797 1.00 94.75 270 THR A CA 1
ATOM 2174 C C . THR A 1 270 ? -27.260 -17.923 96.755 1.00 94.75 270 THR A C 1
ATOM 2176 O O . THR A 1 270 ? -26.108 -17.491 96.707 1.00 94.75 270 THR A O 1
ATOM 2179 N N . ARG A 1 271 ? -28.234 -17.414 95.987 1.00 93.88 271 ARG A N 1
ATOM 2180 C CA . ARG A 1 271 ? -28.016 -16.342 94.994 1.00 93.88 271 ARG A CA 1
ATOM 2181 C C . ARG A 1 271 ? -27.546 -15.026 95.607 1.00 93.88 271 ARG A C 1
ATOM 2183 O O . ARG A 1 271 ? -26.823 -14.278 94.959 1.00 93.88 271 ARG A O 1
ATOM 2190 N N . THR A 1 272 ? -27.931 -14.734 96.848 1.00 91.62 272 THR A N 1
ATOM 2191 C CA . THR A 1 272 ? -27.570 -13.481 97.537 1.00 91.62 272 THR A CA 1
ATOM 2192 C C . THR A 1 272 ? -26.258 -13.558 98.321 1.00 91.62 272 THR A C 1
ATOM 2194 O O . THR A 1 272 ? -26.000 -12.681 99.153 1.00 91.62 272 THR A O 1
ATOM 2197 N N . ALA A 1 273 ? -25.428 -14.562 98.014 1.00 93.94 273 ALA A N 1
ATOM 2198 C CA . ALA A 1 273 ? -24.140 -14.843 98.644 1.00 93.94 273 ALA A CA 1
ATOM 2199 C C . ALA A 1 273 ? -24.245 -15.228 100.130 1.00 93.94 273 ALA A C 1
ATOM 2201 O O . ALA A 1 273 ? -23.409 -14.840 100.941 1.00 93.94 273 ALA A O 1
ATOM 2202 N N . MET A 1 274 ? -25.269 -16.014 100.481 1.00 94.94 274 MET A N 1
ATOM 2203 C CA . MET A 1 274 ? -25.440 -16.624 101.807 1.00 94.94 274 MET A CA 1
ATOM 2204 C C . MET A 1 274 ? -25.403 -15.613 102.975 1.00 94.94 274 MET A C 1
ATOM 2206 O O . MET A 1 274 ? -24.635 -15.790 103.926 1.00 94.94 274 MET A O 1
ATOM 2210 N N . PRO A 1 275 ? -26.213 -14.538 102.930 1.00 95.56 275 PRO A N 1
ATOM 2211 C CA . PRO A 1 275 ? -26.227 -13.516 103.974 1.00 95.56 275 PRO A CA 1
ATOM 2212 C C . PRO A 1 275 ? -26.757 -14.081 105.299 1.00 95.56 275 PRO A C 1
ATOM 2214 O O . PRO A 1 275 ? -27.516 -15.043 105.308 1.00 95.56 275 PRO A O 1
ATOM 2217 N N . ASN A 1 276 ? -26.429 -13.467 106.437 1.00 97.06 276 ASN A N 1
ATOM 2218 C CA . ASN A 1 276 ? -27.040 -13.875 107.708 1.00 97.06 276 ASN A CA 1
ATOM 2219 C C . ASN A 1 276 ? -28.574 -13.678 107.688 1.00 97.06 276 ASN A C 1
ATOM 2221 O O . ASN A 1 276 ? -29.114 -12.958 106.840 1.00 97.06 276 ASN A O 1
ATOM 2225 N N . LYS A 1 277 ? -29.280 -14.290 108.648 1.00 96.38 277 LYS A N 1
ATOM 2226 C CA . LYS A 1 277 ? -30.750 -14.258 108.702 1.00 96.38 277 LYS A CA 1
ATOM 2227 C C . LYS A 1 277 ? -31.315 -12.835 108.625 1.00 96.38 277 LYS A C 1
ATOM 2229 O O . LYS A 1 277 ? -32.207 -12.571 107.827 1.00 96.38 277 LYS A O 1
ATOM 2234 N N . LYS A 1 278 ? -30.744 -11.903 109.398 1.00 96.69 278 LYS A N 1
ATOM 2235 C CA . LYS A 1 278 ? -31.190 -10.499 109.463 1.00 96.69 278 LYS A CA 1
ATOM 2236 C C . LYS A 1 278 ? -31.047 -9.778 108.117 1.00 96.69 278 LYS A C 1
ATOM 2238 O O . LYS A 1 278 ? -31.999 -9.159 107.650 1.00 96.69 278 LYS A O 1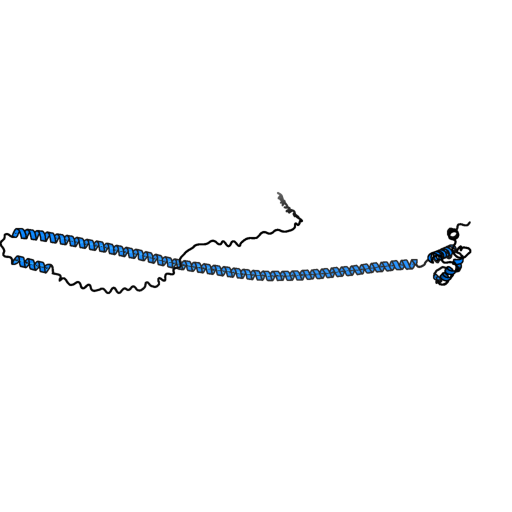
ATOM 2243 N N . LEU A 1 279 ? -29.891 -9.915 107.466 1.00 96.31 279 LEU A N 1
ATOM 2244 C CA . LEU A 1 279 ? -29.618 -9.307 106.163 1.00 96.31 279 LEU A CA 1
ATOM 2245 C 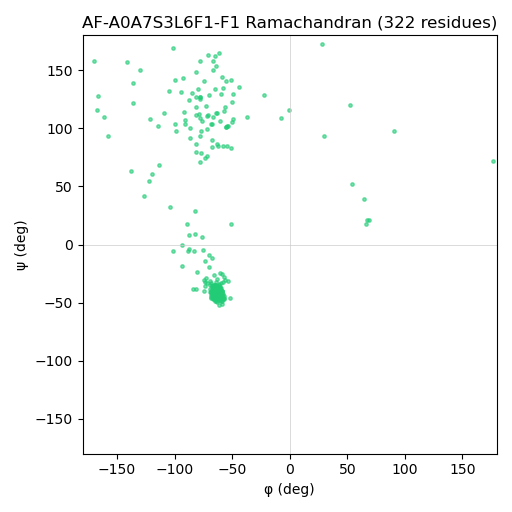C . LEU A 1 279 ? -30.498 -9.907 105.063 1.00 96.31 279 LEU A C 1
ATOM 2247 O O . LEU A 1 279 ? -30.928 -9.180 104.169 1.00 96.31 279 LEU A O 1
ATOM 2251 N N . LEU A 1 280 ? -30.789 -11.213 105.114 1.00 96.06 280 LEU A N 1
ATOM 2252 C CA . LEU A 1 280 ? -31.715 -11.824 104.160 1.00 96.06 280 LEU A CA 1
ATOM 2253 C C . LEU A 1 280 ? -33.127 -11.250 104.324 1.00 96.06 280 LEU A C 1
ATOM 2255 O O . LEU A 1 280 ? -33.751 -10.888 103.332 1.00 96.06 280 LEU A O 1
ATOM 2259 N N . THR A 1 281 ? -33.603 -11.098 105.562 1.00 96.19 281 THR A N 1
ATOM 2260 C CA . THR A 1 281 ? -34.907 -10.490 105.854 1.00 96.19 281 THR A CA 1
ATOM 2261 C C . THR A 1 281 ? -35.007 -9.055 105.343 1.00 96.19 281 THR A C 1
ATOM 2263 O O . THR A 1 281 ? -36.011 -8.693 104.732 1.00 96.19 281 THR A O 1
ATOM 2266 N N . GLU A 1 282 ? -33.974 -8.235 105.535 1.00 96.19 282 GLU A N 1
ATOM 2267 C CA . GLU A 1 282 ? -33.944 -6.864 105.007 1.00 96.19 282 GLU A CA 1
ATOM 2268 C C . GLU A 1 282 ? -33.957 -6.820 103.477 1.00 96.19 282 GLU A C 1
ATOM 2270 O O . GLU A 1 282 ? -34.628 -5.968 102.893 1.00 96.19 282 GLU A O 1
ATOM 2275 N N . LYS A 1 283 ? -33.242 -7.742 102.821 1.00 94.12 283 LY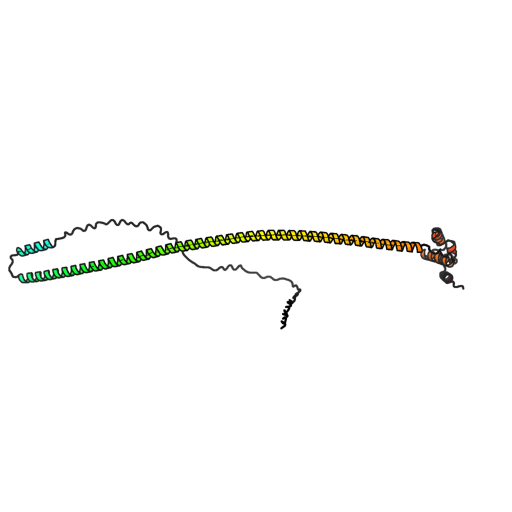S A N 1
ATOM 2276 C CA . LYS A 1 283 ? -33.245 -7.856 101.359 1.00 94.12 283 LYS A CA 1
ATOM 2277 C C . LYS A 1 283 ? -34.617 -8.278 100.838 1.00 94.12 283 LYS A C 1
ATOM 2279 O O . LYS A 1 283 ? -35.112 -7.651 99.910 1.00 94.12 283 LYS A O 1
ATOM 2284 N N . VAL A 1 284 ? -35.247 -9.279 101.455 1.00 94.00 284 VAL A N 1
ATOM 2285 C CA . VAL A 1 284 ? -36.565 -9.783 101.034 1.00 94.00 284 VAL A CA 1
ATOM 2286 C C . VAL A 1 284 ? -37.666 -8.744 101.242 1.00 94.00 284 VAL A C 1
ATOM 2288 O O . VAL A 1 284 ? -38.517 -8.597 100.376 1.00 94.00 284 VAL A O 1
ATOM 2291 N N . LYS A 1 285 ? -37.613 -7.934 102.308 1.00 94.00 285 LYS A N 1
ATOM 2292 C CA . LYS A 1 285 ? -38.563 -6.821 102.511 1.00 94.00 285 LYS A CA 1
ATOM 2293 C C . LYS A 1 285 ? -38.537 -5.766 101.401 1.00 94.00 285 LYS A C 1
ATOM 2295 O O . LYS A 1 285 ? -39.519 -5.053 101.231 1.00 94.00 285 LYS A O 1
ATOM 2300 N N . LYS A 1 286 ? -37.418 -5.632 100.684 1.00 93.81 286 LYS A N 1
ATOM 2301 C CA . LYS A 1 286 ? -37.265 -4.683 99.569 1.00 93.81 286 LYS A CA 1
ATOM 2302 C C . LYS A 1 286 ? -37.702 -5.270 98.222 1.00 93.81 286 LYS A C 1
ATOM 2304 O O . LYS A 1 286 ? -37.681 -4.547 97.230 1.00 93.81 286 LYS A O 1
ATOM 2309 N N . LEU A 1 287 ? -38.048 -6.558 98.161 1.00 89.50 287 LEU A N 1
ATOM 2310 C CA . LEU A 1 287 ? -38.490 -7.205 96.928 1.00 89.50 287 LEU A CA 1
ATOM 2311 C C . LEU A 1 287 ? -39.979 -6.927 96.659 1.00 89.50 287 LEU A C 1
ATOM 2313 O O . LEU A 1 287 ? -40.757 -6.801 97.605 1.00 89.50 287 LEU A O 1
ATOM 2317 N N . PRO A 1 288 ? -40.392 -6.846 95.379 1.00 88.62 288 PRO A N 1
ATOM 2318 C CA . PRO A 1 288 ? -41.803 -6.749 95.022 1.00 88.62 288 PRO A CA 1
ATOM 2319 C C . PRO A 1 288 ? -42.558 -8.022 95.430 1.00 88.62 288 PRO A C 1
ATOM 2321 O O . PRO A 1 288 ? -41.978 -9.108 95.468 1.00 88.62 288 PRO A O 1
ATOM 2324 N N . VAL A 1 289 ? -43.866 -7.897 95.680 1.00 81.12 289 VAL A N 1
ATOM 2325 C CA . VAL A 1 289 ? -44.751 -9.015 96.081 1.00 81.12 289 VAL A CA 1
ATOM 2326 C C . VAL A 1 289 ? -44.707 -10.168 95.065 1.00 81.12 289 VAL A C 1
ATOM 2328 O O . VAL A 1 289 ? -44.757 -11.338 95.443 1.00 81.12 289 VAL A O 1
ATOM 2331 N N . ASP A 1 290 ? -44.480 -9.847 93.791 1.00 82.94 290 ASP A N 1
ATOM 2332 C CA . ASP A 1 290 ? -44.373 -10.809 92.688 1.00 82.94 290 ASP A CA 1
ATOM 2333 C C . ASP A 1 290 ? -43.103 -11.677 92.732 1.00 82.94 290 ASP A C 1
ATOM 2335 O O . ASP A 1 290 ? -42.985 -12.647 91.984 1.00 82.94 290 ASP A O 1
ATOM 2339 N N . ALA A 1 291 ? -42.147 -11.381 93.622 1.00 84.00 291 ALA A N 1
ATOM 2340 C CA . ALA A 1 291 ? -40.936 -12.187 93.788 1.00 84.00 291 ALA A CA 1
ATOM 2341 C C . ALA A 1 291 ? -41.214 -13.593 94.364 1.00 84.00 291 ALA A C 1
ATOM 2343 O O . ALA A 1 291 ? -40.323 -14.447 94.343 1.00 84.00 291 ALA A O 1
ATOM 2344 N N . GLY A 1 292 ? -42.431 -13.844 94.870 1.00 86.69 292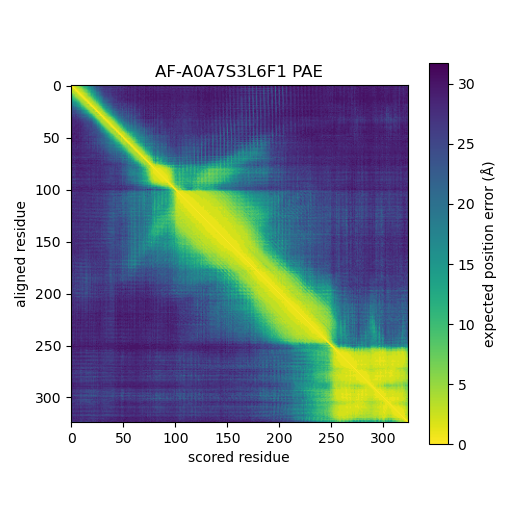 GLY A N 1
ATOM 2345 C CA . GLY A 1 292 ? -42.887 -15.171 95.305 1.00 86.69 292 GLY A CA 1
ATOM 2346 C C . GLY A 1 292 ? -42.190 -15.710 96.560 1.00 86.69 292 GLY A C 1
ATOM 2347 O O . GLY A 1 292 ? -42.171 -16.927 96.771 1.00 86.69 292 GLY A O 1
ATOM 2348 N N . VAL A 1 293 ? -41.594 -14.815 97.355 1.00 90.38 293 VAL A N 1
ATOM 2349 C CA . VAL A 1 293 ? -40.860 -15.100 98.594 1.00 90.38 293 VAL A CA 1
ATOM 2350 C C . VAL A 1 293 ? -41.266 -14.085 99.658 1.00 90.38 293 VAL A C 1
ATOM 2352 O O . VAL A 1 293 ? -41.094 -12.883 99.459 1.00 90.38 293 VAL A O 1
ATOM 2355 N N . SER A 1 294 ? -41.788 -14.562 100.786 1.00 93.00 294 SER A N 1
ATOM 2356 C CA . SER A 1 294 ? -42.163 -13.728 101.929 1.00 93.00 294 SER A CA 1
ATOM 2357 C C . SER A 1 294 ? -41.114 -13.785 103.045 1.00 93.00 294 SER A C 1
ATOM 2359 O O . SER A 1 294 ? -40.197 -14.606 103.042 1.00 93.00 294 SER A O 1
ATOM 2361 N N . VAL A 1 295 ? -41.238 -12.894 104.032 1.00 94.50 295 VAL A N 1
ATOM 2362 C CA . VAL A 1 295 ? -40.360 -12.906 105.214 1.00 94.50 295 VAL A CA 1
ATOM 2363 C C . VAL A 1 295 ? -40.555 -14.181 106.043 1.00 94.50 295 VAL A C 1
ATOM 2365 O O . VAL A 1 295 ? -39.578 -14.711 106.563 1.00 94.50 295 VAL A O 1
ATOM 2368 N N . GLU A 1 296 ? -41.780 -14.705 106.112 1.00 95.12 296 GLU A N 1
ATOM 2369 C CA . GLU A 1 296 ? -42.109 -15.945 106.835 1.00 95.12 296 GLU A CA 1
ATOM 2370 C C . GLU A 1 296 ? -41.358 -17.152 106.268 1.00 95.12 296 GLU A C 1
ATOM 2372 O O . GLU A 1 296 ? -40.943 -18.046 107.000 1.00 95.12 296 GLU A O 1
ATOM 2377 N N . ASP A 1 297 ? -41.123 -17.159 104.956 1.00 94.88 297 ASP A N 1
ATOM 2378 C CA . ASP A 1 297 ? -40.406 -18.244 104.299 1.00 94.88 297 ASP A CA 1
ATOM 2379 C C . ASP A 1 297 ? -38.936 -18.341 104.734 1.00 94.88 297 ASP A C 1
ATOM 2381 O O . ASP A 1 297 ? -38.329 -19.412 104.682 1.00 94.88 297 ASP A O 1
ATOM 2385 N N . ILE A 1 298 ? -38.347 -17.225 105.171 1.00 95.50 298 ILE A N 1
ATOM 2386 C CA . ILE A 1 298 ? -36.964 -17.169 105.659 1.00 95.50 298 ILE A CA 1
ATOM 2387 C C . ILE A 1 298 ? -36.837 -17.905 106.990 1.00 95.50 298 ILE A C 1
ATOM 2389 O O . ILE A 1 298 ? -35.807 -18.533 107.255 1.00 95.50 298 ILE A O 1
ATOM 2393 N N . ASP A 1 299 ? -37.878 -17.844 107.817 1.00 95.56 299 ASP A N 1
ATOM 2394 C CA . ASP A 1 299 ? -37.924 -18.530 109.104 1.00 95.56 299 ASP A CA 1
ATOM 2395 C C . ASP A 1 299 ? -38.043 -20.052 108.948 1.00 95.56 299 ASP A C 1
ATOM 2397 O O . ASP A 1 299 ? -37.644 -20.781 109.854 1.00 95.56 299 ASP A O 1
ATOM 2401 N N . LEU A 1 300 ? -38.486 -20.539 107.781 1.00 94.56 300 LEU A N 1
ATOM 2402 C CA . LEU A 1 300 ? -38.555 -21.971 107.465 1.00 94.56 300 LEU A CA 1
ATOM 2403 C C . LEU A 1 300 ? -37.182 -22.609 107.196 1.00 94.56 300 LEU A C 1
ATOM 2405 O O . LEU A 1 300 ? -37.067 -23.839 107.148 1.00 94.56 300 LEU A O 1
ATOM 2409 N N . LEU A 1 301 ? -36.139 -21.802 106.978 1.00 95.56 301 LEU A N 1
ATOM 2410 C CA . LEU A 1 301 ? -34.793 -22.319 106.749 1.00 95.56 301 LEU A CA 1
ATOM 2411 C C . LEU A 1 301 ? -34.178 -22.834 108.063 1.00 95.56 301 LEU A C 1
ATOM 2413 O O . LEU A 1 301 ? -34.317 -22.196 109.107 1.00 95.56 301 LEU A O 1
ATOM 2417 N N . PRO A 1 302 ? -33.447 -23.964 108.041 1.00 95.88 302 PRO A N 1
ATOM 2418 C CA . PRO A 1 302 ? -32.820 -24.517 109.237 1.00 95.88 302 PRO A CA 1
ATOM 2419 C C . PRO A 1 302 ? -31.555 -23.726 109.594 1.00 95.88 302 PRO A C 1
ATOM 2421 O O . PRO A 1 302 ? -30.441 -24.146 109.290 1.00 95.88 302 PRO A O 1
ATOM 2424 N N . TRP A 1 303 ? -31.722 -22.560 110.208 1.00 96.50 303 TRP A N 1
ATOM 2425 C CA . TRP A 1 303 ? -30.616 -21.726 110.674 1.00 96.50 303 TRP A CA 1
ATOM 2426 C C . TRP A 1 303 ? -29.841 -22.390 111.820 1.00 96.50 303 TRP A C 1
ATOM 2428 O O . TRP A 1 303 ? -30.403 -23.136 112.624 1.00 96.50 303 TRP A O 1
ATOM 2438 N N . ASP A 1 304 ? -28.548 -22.087 111.917 1.00 95.62 304 ASP A N 1
ATOM 2439 C CA . ASP A 1 304 ? -27.774 -22.356 113.131 1.00 95.62 304 ASP A CA 1
ATOM 2440 C C . ASP A 1 304 ? -28.294 -21.503 114.303 1.00 95.62 304 ASP A C 1
ATOM 2442 O O . ASP A 1 304 ? -28.934 -20.472 114.093 1.00 95.62 304 ASP A O 1
ATOM 2446 N N . GLU A 1 305 ? -27.964 -21.877 115.542 1.00 93.88 305 GLU A N 1
ATOM 2447 C CA . GLU A 1 305 ? -28.449 -21.216 116.772 1.00 93.88 305 GLU A CA 1
ATOM 2448 C C . GLU A 1 305 ? -28.198 -19.700 116.794 1.00 93.88 305 GLU A C 1
ATOM 2450 O O . GLU A 1 305 ? -28.987 -18.929 117.333 1.00 93.88 305 GLU A O 1
ATOM 2455 N N . ARG A 1 306 ? -27.110 -19.255 116.155 1.00 93.31 306 ARG A N 1
ATOM 2456 C CA . ARG A 1 306 ? -26.734 -17.836 116.056 1.00 93.31 306 ARG A CA 1
ATOM 2457 C C . ARG A 1 306 ? -27.372 -17.103 114.867 1.00 93.31 306 ARG A C 1
ATOM 2459 O O . ARG A 1 306 ? -27.127 -15.913 114.693 1.00 93.31 306 ARG A O 1
ATOM 2466 N N . GLY A 1 307 ? -28.126 -17.789 114.004 1.00 92.12 307 GLY A N 1
ATOM 2467 C CA . GLY A 1 307 ? -28.750 -17.209 112.805 1.00 92.12 307 GLY A CA 1
ATOM 2468 C C . GLY A 1 307 ? -27.763 -16.750 111.722 1.00 92.12 307 GLY A C 1
ATOM 2469 O O . GLY A 1 307 ? -28.116 -15.943 110.860 1.00 92.12 307 GLY A O 1
ATOM 2470 N N . MET A 1 308 ? -26.514 -17.222 111.774 1.00 94.75 308 MET A N 1
ATOM 2471 C CA . MET A 1 308 ? -25.440 -16.761 110.885 1.00 94.75 308 MET A CA 1
ATOM 2472 C C . MET A 1 308 ? -25.436 -17.485 109.539 1.00 94.75 308 MET A C 1
ATOM 2474 O O . MET A 1 308 ? -25.166 -16.862 108.515 1.00 94.75 308 MET A O 1
ATOM 2478 N N . ARG A 1 309 ? -25.726 -18.790 109.533 1.00 94.44 309 ARG A N 1
ATOM 2479 C CA . ARG A 1 309 ? -25.739 -19.636 108.334 1.00 94.44 309 ARG A CA 1
ATOM 2480 C C . ARG A 1 309 ? -26.891 -20.632 108.392 1.00 94.44 309 ARG A C 1
ATOM 2482 O O . ARG A 1 309 ? -27.400 -20.942 109.469 1.00 94.44 309 ARG A O 1
ATOM 2489 N N . VAL A 1 310 ? -27.297 -21.106 107.219 1.00 95.56 310 VAL A N 1
ATOM 2490 C CA . VAL A 1 310 ? -28.262 -22.199 107.079 1.00 95.56 310 VAL A CA 1
ATOM 2491 C C . VAL A 1 310 ? -27.513 -23.524 107.172 1.00 95.56 310 VAL A C 1
ATOM 2493 O O . VAL A 1 310 ? -26.523 -23.738 106.470 1.00 95.56 310 VAL A O 1
ATOM 2496 N N . ASN A 1 311 ? -28.001 -24.435 108.004 1.00 95.44 311 ASN A N 1
ATOM 2497 C CA . ASN A 1 311 ? -27.469 -25.779 108.129 1.00 95.44 311 ASN A CA 1
ATOM 2498 C C . ASN A 1 311 ? -27.838 -26.602 106.884 1.00 95.44 311 ASN A C 1
ATOM 2500 O O . ASN A 1 311 ? -28.952 -27.114 106.754 1.00 95.44 311 ASN A O 1
ATOM 2504 N N . ILE A 1 312 ? -26.886 -26.724 105.957 1.00 93.25 312 ILE A N 1
ATOM 2505 C CA . ILE A 1 312 ? -27.078 -27.376 104.652 1.00 93.25 312 ILE A CA 1
ATOM 2506 C C . ILE A 1 312 ? -27.491 -28.845 104.815 1.00 93.25 312 ILE A C 1
ATOM 2508 O O . ILE A 1 312 ? -28.350 -29.326 104.081 1.00 93.25 312 ILE A O 1
ATOM 2512 N N . ALA A 1 313 ? -26.942 -29.553 105.806 1.00 93.12 313 ALA A N 1
ATOM 2513 C CA . ALA A 1 313 ? -27.282 -30.954 106.047 1.00 93.12 313 ALA A CA 1
ATOM 2514 C C . ALA A 1 313 ? -28.759 -31.120 106.441 1.00 93.12 313 ALA A C 1
ATOM 2516 O O . ALA A 1 313 ? -29.462 -31.953 105.868 1.00 93.12 313 ALA A O 1
ATOM 2517 N N . LYS A 1 314 ? -29.258 -30.280 107.361 1.00 93.19 314 LYS A N 1
ATOM 2518 C CA . LYS A 1 314 ? -30.688 -30.243 107.716 1.00 93.19 314 LYS A CA 1
ATOM 2519 C C . LYS A 1 314 ? -31.548 -29.802 106.532 1.00 93.19 314 LYS A C 1
ATOM 2521 O O . LYS A 1 314 ? -32.641 -30.328 106.344 1.00 93.19 314 LYS A O 1
ATOM 2526 N N . MET A 1 315 ? -31.052 -28.872 105.718 1.00 93.25 315 MET A N 1
ATOM 2527 C CA . MET A 1 315 ? -31.783 -28.391 104.550 1.00 93.25 315 MET A CA 1
ATOM 2528 C C . MET A 1 315 ? -31.975 -29.488 103.503 1.00 93.25 315 MET A C 1
ATOM 2530 O O . MET A 1 315 ? -33.091 -29.709 103.042 1.00 93.25 315 MET A O 1
ATOM 2534 N N . ASN A 1 316 ? -30.921 -30.243 103.197 1.00 91.50 316 ASN A N 1
ATOM 2535 C CA . ASN A 1 316 ? -31.001 -31.378 102.281 1.00 91.50 316 ASN A CA 1
ATOM 2536 C C . ASN A 1 316 ? -31.947 -32.466 102.810 1.00 91.50 316 ASN A C 1
ATOM 2538 O O . ASN A 1 316 ? -32.711 -33.027 102.033 1.00 91.50 316 ASN A O 1
ATOM 2542 N N . GLN A 1 317 ? -31.968 -32.721 104.123 1.00 90.50 317 GLN A N 1
ATOM 2543 C CA . GLN A 1 317 ? -32.920 -33.663 104.730 1.00 90.50 317 GLN A CA 1
ATOM 2544 C C . GLN A 1 317 ? -34.376 -33.227 104.525 1.00 90.50 317 GLN A C 1
ATOM 2546 O O . GLN A 1 317 ? -35.203 -34.029 104.093 1.00 90.50 317 GLN A O 1
ATOM 2551 N N . VAL A 1 318 ? -34.676 -31.949 104.770 1.00 86.75 318 VAL A N 1
ATOM 2552 C CA . VAL A 1 318 ? -36.006 -31.362 104.550 1.00 86.75 318 VAL A CA 1
ATOM 2553 C C . VAL A 1 318 ? -36.411 -31.432 103.075 1.00 86.75 318 VAL A C 1
ATOM 2555 O O . VAL A 1 318 ? -37.532 -31.825 102.757 1.00 86.75 318 VAL A O 1
ATOM 2558 N N . MET A 1 319 ? -35.501 -31.080 102.167 1.00 85.38 319 MET A N 1
ATOM 2559 C CA . MET A 1 319 ? -35.757 -31.058 100.722 1.00 85.38 319 MET A CA 1
ATOM 2560 C C . MET A 1 319 ? -35.975 -32.466 100.152 1.00 85.38 319 MET A C 1
ATOM 2562 O O . MET A 1 319 ? -36.828 -32.670 99.286 1.00 85.38 319 MET A O 1
ATOM 2566 N N . LEU A 1 320 ? -35.255 -33.459 100.674 1.00 87.75 320 LEU A N 1
ATOM 2567 C CA . LEU A 1 320 ? -35.400 -34.862 100.285 1.00 87.75 320 LEU A CA 1
ATOM 2568 C C . LEU A 1 320 ? -36.548 -35.574 101.020 1.00 87.75 320 LEU A C 1
ATOM 2570 O O . LEU A 1 320 ? -36.861 -36.713 100.690 1.00 87.75 320 LEU A O 1
ATOM 2574 N N . GLY A 1 321 ? -37.206 -34.914 101.981 1.00 83.56 321 GLY A N 1
ATOM 2575 C CA . GLY A 1 321 ? -38.310 -35.493 102.751 1.00 83.56 321 GLY A CA 1
ATOM 2576 C C . GLY A 1 321 ? -37.887 -36.647 103.665 1.00 83.56 321 GLY A C 1
ATOM 2577 O O . GLY A 1 321 ? -38.725 -37.462 104.049 1.00 83.56 321 GLY A O 1
ATOM 2578 N N . ILE A 1 322 ? -36.600 -36.731 104.010 1.00 79.38 322 ILE A N 1
ATOM 2579 C CA . ILE A 1 322 ? -36.054 -37.796 104.854 1.00 79.38 322 ILE A CA 1
ATOM 2580 C C . ILE A 1 322 ? -36.442 -37.476 106.302 1.00 79.38 322 ILE A C 1
ATOM 2582 O O . ILE A 1 322 ? -35.813 -36.641 106.954 1.00 79.38 322 ILE A O 1
ATOM 2586 N N . LYS A 1 323 ? -37.519 -38.102 106.791 1.00 72.81 323 LYS A N 1
ATOM 2587 C CA . LYS A 1 323 ? -37.915 -38.034 108.205 1.00 72.81 323 LYS A CA 1
ATOM 2588 C C . LYS A 1 323 ? -36.890 -38.821 109.029 1.00 72.81 323 LYS A C 1
ATOM 2590 O O . LYS A 1 323 ? -36.565 -39.947 108.662 1.00 72.81 323 LYS A O 1
ATOM 2595 N N . LYS A 1 324 ? -36.351 -38.196 110.077 1.00 62.78 324 LYS A N 1
ATOM 2596 C CA . LYS A 1 324 ? -35.503 -38.871 111.068 1.00 62.78 324 LYS A CA 1
ATOM 2597 C C . LYS A 1 324 ? -36.325 -39.770 111.973 1.00 62.78 324 LYS A C 1
ATOM 2599 O O . LYS A 1 324 ? -37.483 -39.383 112.251 1.00 62.78 324 LYS A O 1
#

Radius of gyration: 79.72 Å; Cα contacts (8 Å, |Δi|>4): 65; chains: 1; bounding box: 132×87×217 Å

Secondary structure (DSSP, 8-state):
--PPP---PPP------------------------------------------------S--------------------HHHHHHHHHHHHHS----STTHHHHHHHHHHHHHHHHHHHHHHHHHHHHHHHHHHHHHHHHHHHHHHHHHHHHHHHHHHHHHHHHHHHHHHHHHHHHHHHHHHHHHHHHHHHHHHHHHHHHHHHHHHHHHHHHHHHHHHHHHHHHHHHHHHHHHHHHHHHHHHHHHHH-SPPPP---HHHHHHHHHHHHHHTT---HHHHHHHHHTS-GGGS--HHHHHTS-B-TTSSSB-HHHHHHHHHT---

Solvent-accessible surface area (backbone atoms only — not comparable to full-atom values): 20122 Å² total; per-residue (Å²): 140,80,87,82,83,82,84,84,84,79,86,84,83,80,84,80,80,83,85,82,85,84,79,88,85,89,84,82,87,86,81,89,78,89,83,76,80,87,81,85,79,76,76,86,78,92,70,89,75,86,82,79,79,72,80,76,86,79,83,84,79,81,80,69,82,75,70,77,71,78,76,75,70,77,75,74,70,80,72,54,68,66,60,53,53,52,52,51,55,49,53,64,73,72,60,88,70,79,84,85,50,61,71,55,52,54,50,51,51,55,50,47,54,51,50,52,53,51,50,53,53,49,52,55,50,53,50,51,54,50,50,52,54,50,49,54,53,52,52,50,52,49,51,51,51,52,51,52,50,53,51,49,54,51,51,53,53,50,52,54,50,50,53,54,51,50,53,52,50,51,52,50,53,53,53,51,52,52,53,52,51,52,49,51,52,49,53,52,52,52,51,55,51,51,54,53,49,53,51,50,51,53,52,50,52,53,54,50,54,54,51,51,52,49,52,52,52,51,51,52,50,52,53,52,52,52,50,53,54,52,51,51,53,50,51,55,50,51,54,52,52,51,58,53,46,68,67,57,69,74,63,81,75,81,70,80,48,68,67,54,39,41,51,54,42,48,53,48,38,58,75,64,69,58,53,33,52,68,59,45,47,59,54,48,72,72,50,61,83,87,72,76,64,58,69,70,39,59,70,68,50,48,52,41,98,83,37,53,50,66,38,60,70,60,41,52,32,63,75,70,65,59,80,129

Mean predicted aligned error: 20.72 Å

Sequence (324 aa):
SKPKAYLLFAPLFFNNHPVMLAASSPETSPSGRKARRNNSQRTATTEEMFSEEEDLSSVSQIEGDFAGGSFDDDDEGSVDPDDVLMRVDKYLRDYDGPLAEDKELLKLQASLEKCQLKLQELDDEIAKDRETRQQDIDEAKESVRRTSRAVKERLEALEESKHASSEAEERRRLVSKKSDEDMLKAMASMKTYNDLFEEQKKKIAKKTHKREKLAIEMKLGARKALRRLKMVDVRARIEKENAEKAKKEKGPGLDMSEKARRERVYMWYTRTAMPNKKLLTEKVKKLPVDAGVSVEDIDLLPWDERGMRVNIAKMNQVMLGIKK

InterPro domains:
  IPR018247 EF-Hand 1, calcium-binding site [PS00018] (72-84)